Protein AF-A0A9W9CBP2-F1 (afdb_monomer_lite)

Secondary structure (DSSP, 8-state):
-HHHHHTTTS--SGGGGTTTTTTS---SSTTPPPHHHHHHHHHHS-GGGHHHHHHHHHHHHHHHHHHHHHHHHHHHHHHHHSS-TT-TT-TTHHHHHHHHHHHHHHHHIIIIIHHHHHHHHHHHHHHHHHHH--S----PPPPP----GGG-----STTHHHHHHHHHHHHHHTTS-HHHHHHHHHH-HHHHHHHS-TTTHHHHHHHHHHHHTTTS-THHHHHHTTS------------PPPP------PPPPPPPP-

Foldseek 3Di:
DVVVVCCLQAPLDLVCLPDCNLQVSDDPDPPDTHPLQVVCCVPPVDSVCSSVSSNVVNVVVVVVVVVVVVVVVVVVCCVQVPPPVPDPPDPCVVVVVVCCVVVVVVVCCVPPVVVVVVVVVVVVVVVVVVVVPPPPPPPPPPDPDDPPPPDDPPPPDVVVVVVVVLVVLVVVVVVDDPVVLVVQLVVDVVSVCSSPPVVCCVVCVVVNVVVVVVPDDPVVVVVVVPDDDDPDDDDDDDDDDDDDDDDDDDDDDDDDDD

Organism: NCBI:txid1932322

Radius of gyration: 39.79 Å; chains: 1; bounding box: 74×76×106 Å

pLDDT: mean 73.32, std 16.88, range [40.94, 97.12]

Sequence (258 aa):
MGVSMQAQFLPATSDGCKGGQAVDWQVEITGYPSIFTLAATLDSKDASKAEAICKNLVGGWTIATTVVFFQLLLAYISVFFDEREYSLLNPMRPAVWILVIFVGPALLVHDIIFPRIRLWLSYTKKVVAELRSTKDLRIPSQTQFKPQYRNFEVPKTRLTNVLSIEHVLLNVVDYLHHEDVVNMSLACRAVREVVYPPNDLDYRVPKLTRHFDVGLPADLMSQAAASPSNPNVSTATIKSAAPVNATLSGPAYPAAAM

Structure (mmCIF, N/CA/C/O backbone):
data_AF-A0A9W9CBP2-F1
#
_entry.id   AF-A0A9W9CBP2-F1
#
loop_
_atom_site.group_PDB
_atom_site.id
_atom_site.type_symbol
_atom_site.label_atom_id
_atom_site.label_alt_id
_atom_site.label_comp_id
_atom_site.label_asym_id
_atom_site.label_entity_id
_atom_site.label_seq_id
_atom_site.pdbx_PDB_ins_code
_atom_site.Cartn_x
_atom_site.Cartn_y
_atom_site.Cartn_z
_atom_site.occupancy
_atom_site.B_iso_or_equiv
_atom_site.auth_seq_id
_atom_site.auth_comp_id
_atom_site.auth_asym_id
_atom_site.auth_atom_id
_atom_site.pdbx_PDB_model_num
ATOM 1 N N . MET A 1 1 ? -3.551 9.986 -27.242 1.00 51.59 1 MET A N 1
ATOM 2 C CA . MET A 1 1 ? -3.159 9.560 -28.605 1.00 51.59 1 MET A CA 1
ATOM 3 C C . MET A 1 1 ? -1.694 9.843 -28.956 1.00 51.59 1 MET A C 1
ATOM 5 O O . MET A 1 1 ? -1.138 9.058 -29.702 1.00 51.59 1 MET A O 1
ATOM 9 N N . GLY A 1 2 ? -1.022 10.873 -28.414 1.00 59.50 2 GLY A N 1
ATOM 10 C CA . GLY A 1 2 ? 0.406 11.115 -28.724 1.00 59.50 2 GLY A CA 1
ATOM 11 C C . GLY A 1 2 ? 1.386 10.059 -28.181 1.00 59.50 2 GLY A C 1
ATOM 12 O O . GLY A 1 2 ? 2.312 9.660 -28.877 1.00 59.50 2 GLY A O 1
ATOM 13 N N . VAL A 1 3 ? 1.142 9.535 -26.973 1.00 59.53 3 VAL A N 1
ATOM 14 C CA . VAL A 1 3 ? 2.044 8.564 -26.314 1.00 59.53 3 VAL A CA 1
ATOM 15 C C . VAL A 1 3 ? 2.111 7.225 -27.063 1.00 59.53 3 VAL A C 1
ATOM 17 O O . VAL A 1 3 ? 3.168 6.609 -27.133 1.00 59.53 3 VAL A O 1
ATOM 20 N N . SER A 1 4 ? 1.015 6.794 -27.697 1.00 62.81 4 SER A N 1
ATOM 21 C CA . SER A 1 4 ? 0.993 5.549 -28.478 1.00 62.81 4 SER A CA 1
ATOM 22 C C . SER A 1 4 ? 1.769 5.650 -29.792 1.00 62.81 4 SER A C 1
ATOM 24 O O . SER A 1 4 ? 2.298 4.644 -30.246 1.00 62.81 4 SER A O 1
ATOM 26 N N . MET A 1 5 ? 1.873 6.845 -30.388 1.00 68.94 5 MET A N 1
ATOM 27 C CA . MET A 1 5 ? 2.713 7.069 -31.575 1.00 68.94 5 MET A CA 1
ATOM 28 C C . MET A 1 5 ? 4.202 7.170 -31.217 1.00 68.94 5 MET A C 1
ATOM 30 O O . MET A 1 5 ? 5.048 6.783 -32.013 1.00 68.94 5 MET A O 1
ATOM 34 N N . GLN A 1 6 ? 4.537 7.628 -30.006 1.00 68.38 6 GLN A N 1
ATOM 35 C CA . GLN A 1 6 ? 5.924 7.675 -29.527 1.00 68.38 6 GLN A CA 1
ATOM 36 C C . GLN A 1 6 ? 6.449 6.322 -29.026 1.00 68.38 6 GLN A C 1
ATOM 38 O O . GLN A 1 6 ? 7.660 6.112 -29.015 1.00 68.38 6 GLN A O 1
ATOM 43 N N . ALA A 1 7 ? 5.563 5.385 -28.675 1.00 66.81 7 ALA A N 1
ATOM 44 C CA . ALA A 1 7 ? 5.941 4.040 -28.233 1.00 66.81 7 ALA A CA 1
ATOM 45 C C . ALA A 1 7 ? 6.685 3.219 -29.305 1.00 66.81 7 ALA A C 1
ATOM 47 O O . ALA A 1 7 ? 7.343 2.240 -28.973 1.00 66.81 7 ALA A O 1
ATOM 48 N N . GLN A 1 8 ? 6.606 3.618 -30.580 1.00 73.88 8 GLN A N 1
ATOM 49 C CA . GLN A 1 8 ? 7.393 3.005 -31.654 1.00 73.88 8 GLN A CA 1
ATOM 50 C C . GLN A 1 8 ? 8.870 3.419 -31.613 1.00 73.88 8 GLN A C 1
ATOM 52 O O . GLN A 1 8 ? 9.723 2.681 -32.087 1.00 73.88 8 GLN A O 1
ATOM 57 N N . PHE A 1 9 ? 9.186 4.573 -31.018 1.00 77.62 9 PHE A N 1
ATOM 58 C CA . PHE A 1 9 ? 10.541 5.130 -31.007 1.00 77.62 9 PHE A CA 1
ATOM 59 C C . PHE A 1 9 ? 11.292 4.871 -29.696 1.00 77.62 9 PHE A C 1
ATOM 61 O O . PHE A 1 9 ? 12.514 4.995 -29.656 1.00 77.62 9 PHE A O 1
ATOM 68 N N . LEU A 1 10 ? 10.596 4.481 -28.624 1.00 83.69 10 LEU A N 1
ATOM 69 C CA . LEU A 1 10 ? 11.179 4.221 -27.306 1.00 83.69 10 LEU A CA 1
ATOM 70 C C . LEU A 1 10 ? 10.579 2.947 -26.695 1.00 83.69 10 LEU A C 1
ATOM 72 O O . LEU A 1 10 ? 9.355 2.794 -26.711 1.00 83.69 10 LEU A O 1
ATOM 76 N N . PRO A 1 11 ? 11.397 2.055 -26.109 1.00 87.25 11 PRO A N 1
ATOM 77 C CA . PRO A 1 11 ? 10.888 0.872 -25.434 1.00 87.25 11 PRO A CA 1
ATOM 78 C C . PRO A 1 11 ? 10.061 1.305 -24.223 1.00 87.25 11 PRO A C 1
ATOM 80 O O . PRO A 1 11 ? 10.572 1.884 -23.268 1.00 87.25 11 PRO A O 1
ATOM 83 N N . ALA A 1 12 ? 8.757 1.036 -24.258 1.00 83.75 12 ALA A N 1
ATOM 84 C CA . ALA A 1 12 ? 7.853 1.396 -23.165 1.00 83.75 12 ALA A CA 1
ATOM 85 C C . ALA A 1 12 ? 8.002 0.478 -21.937 1.00 83.75 12 ALA A C 1
ATOM 87 O O . ALA A 1 12 ? 7.524 0.807 -20.854 1.00 83.75 12 ALA A O 1
ATOM 88 N N . THR A 1 13 ? 8.630 -0.690 -22.102 1.00 90.56 13 THR A N 1
ATOM 89 C CA . THR A 1 13 ? 8.732 -1.726 -21.068 1.00 90.56 13 THR A CA 1
ATOM 90 C C . THR A 1 13 ? 10.147 -2.286 -20.987 1.00 90.56 13 THR A C 1
ATOM 92 O O . THR A 1 13 ? 10.884 -2.312 -21.972 1.00 90.56 13 THR A O 1
ATOM 95 N N . SER A 1 14 ? 10.531 -2.760 -19.800 1.00 92.56 14 SER A N 1
ATOM 96 C CA . SER A 1 14 ? 11.846 -3.366 -19.557 1.00 92.56 14 SER A CA 1
ATOM 97 C C . SER A 1 14 ? 12.030 -4.705 -20.276 1.00 92.56 14 SER A C 1
ATOM 99 O O . SER A 1 14 ? 13.164 -5.121 -20.518 1.00 92.56 14 SER A O 1
ATOM 101 N N . ASP A 1 15 ? 10.931 -5.369 -20.638 1.00 92.38 15 ASP A N 1
ATOM 102 C CA . ASP A 1 15 ? 10.954 -6.594 -21.433 1.00 92.38 15 ASP A CA 1
ATOM 103 C C . ASP A 1 15 ? 11.389 -6.325 -22.875 1.00 92.38 15 ASP A C 1
ATOM 105 O O . ASP A 1 15 ? 12.135 -7.130 -23.425 1.00 92.38 15 ASP A O 1
ATOM 109 N N . GLY A 1 16 ? 11.054 -5.151 -23.428 1.00 90.38 16 GLY A N 1
ATOM 110 C CA . GLY A 1 16 ? 11.534 -4.700 -24.740 1.00 90.38 16 GLY A CA 1
ATOM 111 C C . GLY A 1 16 ? 13.046 -4.445 -24.813 1.00 90.38 16 GLY A C 1
ATOM 112 O O . GLY A 1 16 ? 13.588 -4.241 -25.893 1.00 90.38 16 GLY A O 1
ATOM 113 N N . CYS A 1 17 ? 13.747 -4.460 -23.673 1.00 93.56 17 CYS A N 1
ATOM 114 C CA . CYS A 1 17 ? 15.206 -4.361 -23.625 1.00 93.56 17 CYS A CA 1
ATOM 115 C C . CYS A 1 17 ? 15.909 -5.730 -23.636 1.00 93.56 17 CYS A C 1
ATOM 117 O O . CYS A 1 17 ? 17.130 -5.775 -23.790 1.00 93.56 17 CYS A O 1
ATOM 119 N N . LYS A 1 18 ? 15.190 -6.840 -23.413 1.00 94.69 18 LYS A N 1
ATOM 120 C CA . LYS A 1 18 ? 15.792 -8.174 -23.241 1.00 94.69 18 LYS A CA 1
ATOM 121 C C . LYS A 1 18 ? 16.086 -8.845 -24.584 1.00 94.69 18 LYS A C 1
ATOM 123 O O . LYS A 1 18 ? 15.459 -8.558 -25.597 1.00 94.69 18 LYS A O 1
ATOM 128 N N . GLY A 1 19 ? 17.021 -9.796 -24.573 1.00 91.62 19 GLY A N 1
ATOM 129 C CA . GLY A 1 19 ? 17.219 -10.725 -25.691 1.00 91.62 19 GLY A CA 1
ATOM 130 C C . GLY A 1 19 ? 17.742 -10.073 -26.972 1.00 91.62 19 GLY A C 1
ATOM 131 O O . GLY A 1 19 ? 17.338 -10.470 -28.056 1.00 91.62 19 GLY A O 1
ATOM 132 N N . GLY A 1 20 ? 18.597 -9.053 -26.855 1.00 90.50 20 GLY A N 1
ATOM 133 C CA . GLY A 1 20 ? 19.175 -8.360 -28.013 1.00 90.50 20 GLY A CA 1
ATOM 134 C C . GLY A 1 20 ? 18.264 -7.306 -28.647 1.00 90.50 20 GLY A C 1
ATOM 135 O O . GLY A 1 20 ? 18.741 -6.513 -29.450 1.00 90.50 20 GLY A O 1
ATOM 136 N N . GLN A 1 21 ? 17.005 -7.185 -28.211 1.00 90.94 21 GLN A N 1
ATOM 137 C CA . GLN A 1 21 ? 16.067 -6.197 -28.758 1.00 90.94 21 GLN A CA 1
ATOM 138 C C . GLN A 1 21 ? 16.536 -4.747 -28.584 1.00 90.94 21 GLN A C 1
ATOM 140 O O . GLN A 1 21 ? 16.207 -3.907 -29.408 1.00 90.94 21 GLN A O 1
ATOM 145 N N . ALA A 1 22 ? 17.346 -4.446 -27.562 1.00 91.62 22 ALA A N 1
ATOM 146 C CA . ALA A 1 22 ? 17.957 -3.123 -27.396 1.00 91.62 22 ALA A CA 1
ATOM 147 C C . ALA A 1 22 ? 19.001 -2.802 -28.486 1.00 91.62 22 ALA A C 1
ATOM 149 O O . ALA A 1 22 ? 19.195 -1.638 -28.837 1.00 91.62 22 ALA A O 1
ATOM 150 N N . VAL A 1 23 ? 19.680 -3.823 -29.018 1.00 91.19 23 VAL A N 1
ATOM 151 C CA . VAL A 1 23 ? 20.646 -3.684 -30.118 1.00 91.19 23 VAL A CA 1
ATOM 152 C C . VAL A 1 23 ? 19.903 -3.469 -31.429 1.00 91.19 23 VAL A C 1
ATOM 154 O O . VAL A 1 23 ? 20.242 -2.543 -32.161 1.00 91.19 23 VAL A O 1
ATOM 157 N N . ASP A 1 24 ? 18.840 -4.242 -31.645 1.00 89.44 24 ASP A N 1
ATOM 158 C CA . ASP A 1 24 ? 18.024 -4.213 -32.862 1.00 89.44 24 ASP A CA 1
ATOM 159 C C . ASP A 1 24 ? 16.915 -3.142 -32.835 1.00 89.44 24 ASP A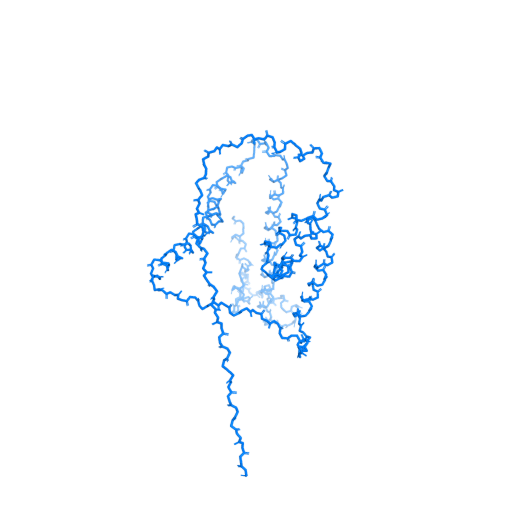 C 1
ATOM 161 O O . ASP A 1 24 ? 16.117 -3.051 -33.771 1.00 89.44 24 ASP A O 1
ATOM 165 N N . TRP A 1 25 ? 16.835 -2.334 -31.767 1.00 85.75 25 TRP A N 1
ATOM 166 C CA . TRP A 1 25 ? 15.763 -1.355 -31.584 1.00 85.75 25 TRP A CA 1
ATOM 167 C C . TRP A 1 25 ? 15.792 -0.313 -32.706 1.00 85.75 25 TRP A C 1
ATOM 169 O O . TRP A 1 25 ? 16.758 0.441 -32.860 1.00 85.75 25 TRP A O 1
ATOM 179 N N . GLN A 1 26 ? 14.724 -0.318 -33.503 1.00 68.94 26 GLN A N 1
ATOM 180 C CA . GLN A 1 26 ? 14.690 0.247 -34.845 1.00 68.94 26 GLN A CA 1
ATOM 181 C C . GLN A 1 26 ? 14.812 1.773 -34.872 1.00 68.94 26 GLN A C 1
ATOM 183 O O . GLN A 1 26 ? 13.995 2.504 -34.315 1.00 68.94 26 GLN A O 1
ATOM 188 N N . VAL A 1 27 ? 15.757 2.244 -35.682 1.00 61.22 27 VAL A N 1
ATOM 189 C CA . VAL A 1 27 ? 15.503 3.366 -36.584 1.00 61.22 27 VAL A CA 1
ATOM 190 C C . VAL A 1 27 ? 15.566 2.760 -37.980 1.00 61.22 27 VAL A C 1
ATOM 192 O O . VAL A 1 27 ? 16.562 2.137 -38.330 1.00 61.22 27 VAL A O 1
ATOM 195 N N . GLU A 1 28 ? 14.505 2.903 -38.767 1.00 66.75 28 GLU A N 1
ATOM 196 C CA . GLU A 1 28 ? 14.306 2.314 -40.107 1.00 66.75 28 GLU A CA 1
ATOM 197 C C . GLU A 1 28 ? 15.331 2.787 -41.170 1.00 66.75 28 GLU A C 1
ATOM 199 O O . GLU A 1 28 ? 15.185 2.558 -42.367 1.00 66.75 28 GLU A O 1
ATOM 204 N N . ILE A 1 29 ? 16.405 3.449 -40.737 1.00 76.50 29 ILE A N 1
ATOM 205 C CA . ILE A 1 29 ? 17.496 3.933 -41.570 1.00 76.50 29 ILE A CA 1
ATOM 206 C C . ILE A 1 29 ? 18.574 2.849 -41.601 1.00 76.50 29 ILE A C 1
ATOM 208 O O . ILE A 1 29 ? 19.353 2.672 -40.662 1.00 76.50 29 ILE A O 1
ATOM 212 N N . THR A 1 30 ? 18.617 2.119 -42.711 1.00 82.12 30 THR A N 1
ATOM 213 C CA . THR A 1 30 ? 19.607 1.075 -42.986 1.00 82.12 30 THR A CA 1
ATOM 214 C C . THR A 1 30 ? 21.034 1.585 -42.754 1.00 82.12 30 THR A C 1
ATOM 216 O O . THR A 1 30 ? 21.482 2.493 -43.452 1.00 82.12 30 THR A O 1
ATOM 219 N N . GLY A 1 31 ? 21.755 0.982 -41.802 1.00 85.62 31 GLY A N 1
ATOM 220 C CA . GLY A 1 31 ? 23.191 1.211 -41.589 1.00 85.62 31 GLY A CA 1
ATOM 221 C C . GLY A 1 31 ? 23.586 1.993 -40.332 1.00 85.62 31 GLY A C 1
ATOM 222 O O . GLY A 1 31 ? 24.784 2.134 -40.093 1.00 85.62 31 GLY A O 1
ATOM 223 N N . TYR A 1 32 ? 22.639 2.466 -39.514 1.00 89.06 32 TYR A N 1
ATOM 224 C CA . TYR A 1 32 ? 22.963 3.141 -38.249 1.00 89.06 32 TYR A CA 1
ATOM 225 C C . TYR A 1 32 ? 22.826 2.211 -37.033 1.00 89.06 32 TYR A C 1
ATOM 227 O O . TYR A 1 32 ? 21.852 1.461 -36.949 1.00 89.06 32 TYR A O 1
ATOM 235 N N . PRO A 1 33 ? 23.775 2.256 -36.073 1.00 90.81 33 PRO A N 1
ATOM 236 C CA . PRO A 1 33 ? 23.637 1.553 -34.802 1.00 90.81 33 PRO A CA 1
ATOM 237 C C . PRO A 1 33 ? 22.485 2.161 -33.990 1.00 90.81 33 PRO A C 1
ATOM 239 O O . PRO A 1 33 ? 22.238 3.369 -34.055 1.00 90.81 33 PRO A O 1
ATOM 242 N N . SER A 1 34 ? 21.785 1.340 -33.205 1.00 90.94 34 SER A N 1
ATOM 243 C CA . SER A 1 34 ? 20.712 1.826 -32.335 1.00 90.94 34 SER A CA 1
ATOM 244 C C . SER A 1 34 ? 21.230 2.848 -31.319 1.00 90.94 34 SER A C 1
ATOM 246 O O . SER A 1 34 ? 22.385 2.808 -30.888 1.00 90.94 34 SER A O 1
ATOM 248 N N . ILE A 1 35 ? 20.361 3.753 -30.866 1.00 91.69 35 ILE A N 1
ATOM 249 C CA . ILE A 1 35 ? 20.730 4.770 -29.870 1.00 91.69 35 ILE A CA 1
ATOM 250 C C . ILE A 1 35 ? 21.336 4.156 -28.595 1.00 91.69 35 ILE A C 1
ATOM 252 O O . ILE A 1 35 ? 22.249 4.725 -28.003 1.00 91.69 35 ILE A O 1
ATOM 256 N N . PHE A 1 36 ? 20.880 2.962 -28.206 1.00 93.94 36 PHE A N 1
ATOM 257 C CA . PHE A 1 36 ? 21.374 2.245 -27.032 1.00 93.94 36 PHE A CA 1
ATOM 258 C C . PHE A 1 36 ? 22.778 1.683 -27.234 1.00 93.94 36 PHE A C 1
ATOM 260 O O . PHE A 1 36 ? 23.587 1.727 -26.309 1.00 93.94 36 PHE A O 1
ATOM 267 N N . THR A 1 37 ? 23.090 1.185 -28.433 1.00 93.75 37 THR A N 1
ATOM 268 C CA . THR A 1 37 ? 24.451 0.730 -28.753 1.00 93.75 37 THR A CA 1
ATOM 269 C C . THR A 1 37 ? 25.410 1.905 -28.844 1.00 93.75 37 THR A C 1
ATOM 271 O O . THR A 1 37 ? 26.485 1.842 -28.254 1.00 93.75 37 THR A O 1
ATOM 274 N N . LEU A 1 38 ? 24.994 3.014 -29.462 1.00 94.00 38 LEU A N 1
ATOM 275 C CA . LEU A 1 38 ? 25.795 4.237 -29.518 1.00 94.00 38 LEU A CA 1
ATOM 276 C C . LEU A 1 38 ? 26.079 4.794 -28.113 1.00 94.00 38 LEU A C 1
ATOM 278 O O . LEU A 1 38 ? 27.222 5.131 -27.802 1.00 94.00 38 LEU A O 1
ATOM 282 N N . ALA A 1 39 ? 25.065 4.830 -27.244 1.00 94.19 39 ALA A N 1
ATOM 283 C CA . ALA A 1 39 ? 25.221 5.232 -25.848 1.00 94.19 39 ALA A CA 1
ATOM 284 C C . ALA A 1 39 ? 26.153 4.285 -25.072 1.00 94.19 39 ALA A C 1
ATOM 286 O O . ALA A 1 39 ? 26.988 4.749 -24.299 1.00 94.19 39 ALA A O 1
ATOM 287 N N . ALA A 1 40 ? 26.072 2.973 -25.313 1.00 95.31 40 ALA A N 1
ATOM 288 C CA . ALA A 1 40 ? 26.955 1.985 -24.687 1.00 95.31 40 ALA A CA 1
ATOM 289 C C . ALA A 1 40 ? 28.417 2.144 -25.111 1.00 95.31 40 ALA A C 1
ATOM 291 O O . ALA A 1 40 ? 29.323 2.103 -24.268 1.00 95.31 40 ALA A O 1
ATOM 292 N N . THR A 1 41 ? 28.643 2.383 -26.404 1.00 95.38 41 THR A N 1
ATOM 293 C CA . THR A 1 41 ? 29.971 2.669 -26.947 1.00 95.38 41 THR A CA 1
ATOM 294 C C . THR A 1 41 ? 30.545 3.958 -26.360 1.00 95.38 41 THR A C 1
ATOM 296 O O . THR A 1 41 ? 31.739 3.998 -26.066 1.00 95.38 41 THR A O 1
ATOM 299 N N . LEU A 1 42 ? 29.714 4.980 -26.136 1.00 96.25 42 LEU A N 1
ATOM 300 C CA . LEU A 1 42 ? 30.149 6.245 -25.545 1.00 96.25 42 LEU A CA 1
ATOM 301 C C . LEU A 1 42 ? 30.492 6.118 -24.052 1.00 96.25 42 LEU A C 1
ATOM 303 O O . LEU A 1 42 ? 31.514 6.646 -23.623 1.00 96.25 42 LEU A O 1
ATOM 307 N N . ASP A 1 43 ? 29.665 5.413 -23.277 1.00 95.19 43 ASP A N 1
ATOM 308 C CA . ASP A 1 43 ? 29.824 5.284 -21.821 1.00 95.19 43 ASP A CA 1
ATOM 309 C C . ASP A 1 43 ? 30.997 4.370 -21.435 1.00 95.19 43 ASP A C 1
ATOM 311 O O . ASP A 1 43 ? 31.747 4.640 -20.500 1.00 95.19 43 ASP A O 1
ATOM 315 N N . SER A 1 44 ? 31.186 3.274 -22.174 1.00 86.81 44 SER A N 1
ATOM 316 C CA . SER A 1 44 ? 32.044 2.178 -21.711 1.00 86.81 44 SER A CA 1
ATOM 317 C C . SER A 1 44 ? 32.920 1.530 -22.778 1.00 86.81 44 SER A C 1
ATOM 319 O O . SER A 1 44 ? 33.675 0.617 -22.455 1.00 86.81 44 SER A O 1
ATOM 321 N N . LYS A 1 45 ? 32.820 1.974 -24.039 1.00 89.56 45 LYS A N 1
ATOM 322 C CA . LYS A 1 45 ? 33.397 1.314 -25.228 1.00 89.56 45 LYS A CA 1
ATOM 323 C C . LYS A 1 45 ? 32.918 -0.129 -25.465 1.00 89.56 45 LYS A C 1
ATOM 325 O O . LYS A 1 45 ? 33.372 -0.753 -26.419 1.00 89.56 45 LYS A O 1
ATOM 330 N N . ASP A 1 46 ? 31.956 -0.623 -24.683 1.00 91.69 46 ASP A N 1
ATOM 331 C CA . ASP A 1 46 ? 31.413 -1.978 -24.786 1.00 91.69 46 ASP A CA 1
ATOM 332 C C . ASP A 1 46 ? 29.981 -1.949 -25.333 1.00 91.69 46 ASP A C 1
ATOM 334 O O . ASP A 1 46 ? 29.038 -1.563 -24.641 1.00 91.69 46 ASP A O 1
ATOM 338 N N . ALA A 1 47 ? 29.779 -2.433 -26.560 1.00 87.00 47 ALA A N 1
ATOM 339 C CA . ALA A 1 47 ? 28.444 -2.529 -27.164 1.00 87.00 47 ALA A CA 1
ATOM 340 C C . ALA A 1 47 ? 27.510 -3.514 -26.425 1.00 87.00 47 ALA A C 1
ATOM 342 O O . ALA A 1 47 ? 26.288 -3.385 -26.489 1.00 87.00 47 ALA A O 1
ATOM 343 N N . SER A 1 48 ? 28.068 -4.469 -25.671 1.00 89.31 48 SER A N 1
ATOM 344 C CA . SER A 1 48 ? 27.309 -5.453 -24.885 1.00 89.31 48 SER A CA 1
ATOM 345 C C . SER A 1 48 ? 26.507 -4.835 -23.731 1.00 89.31 48 SER A C 1
ATOM 347 O O . SER A 1 48 ? 25.589 -5.472 -23.218 1.00 89.31 48 SER A O 1
ATOM 349 N N . LYS A 1 49 ? 26.795 -3.585 -23.340 1.00 94.50 49 LYS A N 1
ATOM 350 C CA . LYS A 1 49 ? 26.071 -2.870 -22.273 1.00 94.50 49 LYS A CA 1
ATOM 351 C C . LYS A 1 49 ? 24.811 -2.138 -22.751 1.00 94.50 49 LYS A C 1
ATOM 353 O O . LYS A 1 49 ? 24.126 -1.525 -21.931 1.00 94.50 49 LYS A O 1
ATOM 358 N N . ALA A 1 50 ? 24.452 -2.245 -24.032 1.00 94.06 50 ALA A N 1
ATOM 359 C CA . ALA A 1 50 ? 23.242 -1.630 -24.586 1.00 94.06 50 ALA A CA 1
ATOM 360 C C . ALA A 1 50 ? 21.961 -2.038 -23.829 1.00 94.06 50 ALA A C 1
ATOM 362 O O . ALA A 1 50 ? 21.108 -1.195 -23.555 1.00 94.06 50 ALA A O 1
ATOM 363 N N . GLU A 1 51 ? 21.851 -3.304 -23.407 1.00 94.94 51 GLU A N 1
ATOM 364 C CA . GLU A 1 51 ? 20.708 -3.786 -22.616 1.00 94.94 51 GLU A CA 1
ATOM 365 C C . GLU A 1 51 ? 20.621 -3.104 -21.239 1.00 94.94 51 GLU A C 1
ATOM 367 O O . GLU A 1 51 ? 19.533 -2.728 -20.798 1.00 94.94 51 GLU A O 1
ATOM 372 N N . ALA A 1 52 ? 21.756 -2.913 -20.560 1.00 95.12 52 ALA A N 1
ATOM 373 C CA . ALA A 1 52 ? 21.791 -2.259 -19.253 1.00 95.12 52 ALA A CA 1
ATOM 374 C C . ALA A 1 52 ? 21.381 -0.782 -19.357 1.00 95.12 52 ALA A C 1
ATOM 376 O O . ALA A 1 52 ? 20.591 -0.299 -18.547 1.00 95.12 52 ALA A O 1
ATOM 377 N N . ILE A 1 53 ? 21.853 -0.086 -20.394 1.00 95.31 53 ILE A N 1
ATOM 378 C CA . ILE A 1 53 ? 21.497 1.315 -20.655 1.00 95.31 53 ILE A CA 1
ATOM 379 C C . ILE A 1 53 ? 20.014 1.449 -21.011 1.00 95.31 53 ILE A C 1
ATOM 381 O O . ILE A 1 53 ? 19.343 2.328 -20.471 1.00 95.31 53 ILE A O 1
ATOM 385 N N . CYS A 1 54 ? 19.477 0.544 -21.835 1.00 95.25 54 CYS A N 1
ATOM 386 C CA . CYS A 1 54 ? 18.046 0.485 -22.135 1.00 95.25 54 CYS A CA 1
ATOM 387 C C . CYS A 1 54 ? 17.214 0.334 -20.851 1.00 95.25 54 CYS A C 1
ATOM 389 O O . CYS A 1 54 ? 16.306 1.128 -20.602 1.00 95.25 54 CYS A O 1
ATOM 391 N N . LYS A 1 55 ? 17.569 -0.616 -19.974 1.00 95.75 55 LYS A N 1
ATOM 392 C CA . LYS A 1 55 ? 16.865 -0.825 -18.696 1.00 95.75 55 LYS A CA 1
ATOM 393 C C . LYS A 1 55 ? 16.936 0.392 -17.778 1.00 95.75 55 LYS A C 1
ATOM 395 O O . LYS A 1 55 ? 15.923 0.748 -17.179 1.00 95.75 55 LYS A O 1
ATOM 400 N N . ASN A 1 56 ? 18.096 1.038 -17.686 1.00 95.81 56 ASN A N 1
ATOM 401 C CA . ASN A 1 56 ? 18.262 2.241 -16.871 1.00 95.81 56 ASN A CA 1
ATOM 402 C C . ASN A 1 56 ? 17.414 3.404 -17.400 1.00 95.81 56 ASN A C 1
ATOM 404 O O . ASN A 1 56 ? 16.772 4.092 -16.607 1.00 95.81 56 ASN A O 1
ATOM 408 N N . LEU A 1 57 ? 17.346 3.587 -18.724 1.00 94.44 57 LEU A N 1
ATOM 409 C CA . LEU A 1 57 ? 16.499 4.607 -19.343 1.00 94.44 57 LEU A CA 1
ATOM 410 C C . LEU A 1 57 ? 15.012 4.350 -19.059 1.00 94.44 57 LEU A C 1
ATOM 412 O O . LEU A 1 57 ? 14.316 5.248 -18.585 1.00 94.44 57 LEU A O 1
ATOM 416 N N . VAL A 1 58 ? 14.531 3.123 -19.297 1.00 94.31 58 VAL A N 1
ATOM 417 C CA . VAL A 1 58 ? 13.128 2.745 -19.045 1.00 94.31 58 VAL A CA 1
ATOM 418 C C . VAL A 1 58 ? 12.786 2.874 -17.560 1.00 94.31 58 VAL A C 1
ATOM 420 O O . VAL A 1 58 ? 11.716 3.377 -17.209 1.00 94.31 58 VAL A O 1
ATOM 423 N N . GLY A 1 59 ? 13.703 2.479 -16.674 1.00 95.25 59 GLY A N 1
ATOM 424 C CA . GLY A 1 59 ? 13.555 2.654 -15.230 1.00 95.25 59 GLY A CA 1
ATOM 425 C C . GLY A 1 59 ? 13.434 4.127 -14.837 1.00 95.25 59 GLY A C 1
ATOM 426 O O . GLY A 1 59 ? 12.484 4.500 -14.147 1.00 95.25 59 GLY A O 1
ATOM 427 N N . GLY A 1 60 ? 14.333 4.980 -15.335 1.00 94.56 60 GLY A N 1
ATOM 428 C CA . GLY A 1 60 ? 14.289 6.425 -15.097 1.00 94.56 60 GLY A CA 1
ATOM 429 C C . GLY A 1 60 ? 12.996 7.069 -15.604 1.00 94.56 60 GLY A C 1
ATOM 430 O O . GLY A 1 60 ? 12.355 7.826 -14.875 1.00 94.56 60 GLY A O 1
ATOM 431 N N . TRP A 1 61 ? 12.559 6.707 -16.813 1.00 91.31 61 TRP A N 1
ATOM 432 C CA . TRP A 1 61 ? 11.307 7.195 -17.396 1.00 91.31 61 TRP A CA 1
ATOM 433 C C . TRP A 1 61 ? 10.075 6.773 -16.588 1.00 91.31 61 TRP A C 1
ATOM 435 O O . TRP A 1 61 ? 9.167 7.575 -16.353 1.00 91.31 61 TRP A O 1
ATOM 445 N N . THR A 1 62 ? 10.050 5.523 -16.121 1.00 90.94 62 THR A N 1
ATOM 446 C CA . THR A 1 62 ? 8.959 4.991 -15.294 1.00 90.94 62 THR A CA 1
ATOM 447 C C . THR A 1 62 ? 8.871 5.735 -13.964 1.00 90.94 62 THR A C 1
ATOM 449 O O . THR A 1 62 ? 7.779 6.140 -13.559 1.00 90.94 62 THR A O 1
ATOM 452 N N . ILE A 1 63 ? 10.009 5.978 -13.305 1.00 94.69 63 ILE A N 1
ATOM 453 C CA . ILE A 1 63 ? 10.063 6.752 -12.058 1.00 94.69 63 ILE A CA 1
ATOM 454 C C . ILE A 1 63 ? 9.579 8.184 -12.306 1.00 94.69 63 ILE A C 1
ATOM 456 O O . ILE A 1 63 ? 8.700 8.654 -11.586 1.00 94.69 63 ILE A O 1
ATOM 460 N N . ALA A 1 64 ? 10.077 8.856 -13.347 1.00 93.44 64 ALA A N 1
ATOM 461 C CA . ALA A 1 64 ? 9.666 10.220 -13.680 1.00 93.44 64 ALA A CA 1
ATOM 462 C C . ALA A 1 64 ? 8.155 10.318 -13.952 1.00 93.44 64 ALA A C 1
ATOM 464 O O . ALA A 1 64 ? 7.478 11.182 -13.397 1.00 93.44 64 ALA A O 1
ATOM 465 N N . THR A 1 65 ? 7.608 9.386 -14.736 1.00 89.44 65 THR A N 1
ATOM 466 C CA . THR A 1 65 ? 6.168 9.323 -15.035 1.00 89.44 65 THR A CA 1
ATOM 467 C C . THR A 1 65 ? 5.348 9.094 -13.765 1.00 89.44 65 THR A C 1
ATOM 469 O O . THR A 1 65 ? 4.324 9.743 -13.560 1.00 89.44 65 THR A O 1
ATOM 472 N N . THR A 1 66 ? 5.821 8.216 -12.878 1.00 91.75 66 THR A N 1
ATOM 473 C CA . THR A 1 66 ? 5.178 7.933 -11.588 1.00 91.75 66 THR A CA 1
ATOM 474 C C . THR A 1 66 ? 5.171 9.172 -10.691 1.00 91.75 66 THR A C 1
ATOM 476 O O . THR A 1 66 ? 4.141 9.506 -10.108 1.00 91.75 66 THR A O 1
ATOM 479 N N . VAL A 1 67 ? 6.287 9.902 -10.620 1.00 96.06 67 VAL A N 1
ATOM 480 C CA . VAL A 1 67 ? 6.388 11.152 -9.853 1.00 96.06 67 VAL A CA 1
ATOM 481 C C . VAL A 1 67 ? 5.431 12.209 -10.401 1.00 96.06 67 VAL A C 1
ATOM 483 O O . VAL A 1 67 ? 4.684 12.794 -9.621 1.00 96.06 67 VAL A O 1
ATOM 486 N N . VAL A 1 68 ? 5.393 12.420 -11.720 1.00 94.56 68 VAL A N 1
ATOM 487 C CA . VAL A 1 68 ? 4.463 13.372 -12.353 1.00 94.56 68 VAL A CA 1
ATOM 488 C C . VAL A 1 68 ? 3.009 12.988 -12.075 1.00 94.56 68 VAL A C 1
ATOM 490 O O . VAL A 1 68 ? 2.201 13.852 -11.744 1.00 94.56 68 VAL A O 1
ATOM 493 N N . PHE A 1 69 ? 2.676 11.698 -12.146 1.00 91.81 69 PHE A N 1
ATOM 494 C CA . PHE A 1 69 ? 1.341 11.203 -11.821 1.00 91.81 69 PHE A CA 1
ATOM 495 C C . PHE A 1 69 ? 0.947 11.516 -10.371 1.00 91.81 69 PHE A C 1
ATOM 497 O O . PHE A 1 69 ? -0.122 12.079 -10.136 1.00 91.81 69 PHE A O 1
ATOM 504 N N . PHE A 1 70 ? 1.811 11.209 -9.399 1.00 92.25 70 PHE A N 1
ATOM 505 C CA . PHE A 1 70 ? 1.529 11.503 -7.992 1.00 92.25 70 PHE A CA 1
ATOM 506 C C . PHE A 1 70 ? 1.495 13.001 -7.699 1.00 92.25 70 PHE A C 1
ATOM 508 O O . PHE A 1 70 ? 0.648 13.435 -6.927 1.00 92.25 70 PHE A O 1
ATOM 515 N N . GLN A 1 71 ? 2.360 13.802 -8.322 1.00 93.94 71 GLN A N 1
ATOM 516 C CA . GLN A 1 71 ? 2.316 15.259 -8.189 1.00 93.94 71 GLN A CA 1
ATOM 517 C C . GLN A 1 71 ? 1.012 15.830 -8.746 1.00 93.94 71 GLN A C 1
ATOM 519 O O . GLN A 1 71 ? 0.406 16.680 -8.102 1.00 93.94 71 GLN A O 1
ATOM 524 N N . LEU A 1 72 ? 0.541 15.333 -9.893 1.00 88.25 72 LEU A N 1
ATOM 525 C CA . LEU A 1 72 ? -0.740 15.736 -10.469 1.00 88.25 72 LEU A CA 1
ATOM 526 C C . LEU A 1 72 ? -1.908 15.311 -9.574 1.00 88.25 72 LEU A C 1
ATOM 528 O O . LEU A 1 72 ? -2.830 16.093 -9.371 1.00 88.25 72 LEU A O 1
ATOM 532 N N . LEU A 1 73 ? -1.851 14.112 -8.992 1.00 84.75 73 LEU A N 1
ATOM 533 C CA . LEU A 1 73 ? -2.861 13.616 -8.059 1.00 84.75 73 LEU A CA 1
ATOM 534 C C . LEU A 1 73 ? -2.874 14.404 -6.742 1.00 84.75 73 LEU A C 1
ATOM 536 O O . LEU A 1 73 ? -3.945 14.746 -6.253 1.00 84.75 73 LEU A O 1
ATOM 540 N N . LEU A 1 74 ? -1.711 14.738 -6.183 1.00 87.88 74 LEU A N 1
ATOM 541 C CA . LEU A 1 74 ? -1.612 15.568 -4.982 1.00 87.88 74 LEU A CA 1
ATOM 542 C C . LEU A 1 74 ? -2.046 17.005 -5.252 1.00 87.88 74 LEU A C 1
ATOM 544 O O . LEU A 1 74 ? -2.785 17.546 -4.444 1.00 87.88 74 LEU A O 1
ATOM 548 N N . ALA A 1 75 ? -1.650 17.597 -6.381 1.00 87.62 75 ALA A N 1
ATOM 549 C CA . ALA A 1 75 ? -2.114 18.919 -6.794 1.00 87.62 75 ALA A CA 1
ATOM 550 C C . ALA A 1 75 ? -3.630 18.929 -7.030 1.00 87.62 75 ALA A C 1
ATOM 552 O O . ALA A 1 75 ? -4.317 19.880 -6.670 1.00 87.62 75 ALA A O 1
ATOM 553 N N . TYR A 1 76 ? -4.168 17.848 -7.598 1.00 80.75 76 TYR A N 1
ATOM 554 C CA . TYR A 1 76 ? -5.604 17.650 -7.735 1.00 80.75 76 TYR A CA 1
ATOM 555 C C . TYR A 1 76 ? -6.263 17.626 -6.353 1.00 80.75 76 TYR A C 1
ATOM 557 O O . TYR A 1 76 ? -7.117 18.460 -6.072 1.00 80.75 76 TYR A O 1
ATOM 565 N N . ILE A 1 77 ? -5.828 16.736 -5.457 1.00 81.06 77 ILE A N 1
ATOM 566 C CA . ILE A 1 77 ? -6.361 16.651 -4.092 1.00 81.06 77 ILE A CA 1
ATOM 567 C C . ILE A 1 77 ? -6.232 18.006 -3.391 1.00 81.06 77 ILE A C 1
ATOM 569 O O . ILE A 1 77 ? -7.215 18.486 -2.851 1.00 81.06 77 ILE A O 1
ATOM 573 N N . SER A 1 78 ? -5.085 18.677 -3.454 1.00 82.25 78 SER A N 1
ATOM 574 C CA . SER A 1 78 ? -4.898 19.964 -2.787 1.00 82.25 78 SER A CA 1
ATOM 575 C C . SER A 1 78 ? -5.833 21.035 -3.342 1.00 82.25 78 SER A C 1
ATOM 577 O O . SER A 1 78 ? -6.453 21.732 -2.562 1.00 82.25 78 SER A O 1
ATOM 579 N N . VAL A 1 79 ? -6.004 21.141 -4.665 1.00 81.44 79 VAL A N 1
ATOM 580 C CA . VAL A 1 79 ? -6.934 22.113 -5.272 1.00 81.44 79 VAL A CA 1
ATOM 581 C C . VAL A 1 79 ? -8.391 21.801 -4.920 1.00 81.44 79 VAL A C 1
ATOM 583 O O . VAL A 1 79 ? -9.200 22.719 -4.798 1.00 81.44 79 VAL A O 1
ATOM 586 N N . PHE A 1 80 ? -8.742 20.522 -4.772 1.00 70.44 80 PHE A N 1
ATOM 587 C CA . PHE A 1 80 ? -10.120 20.103 -4.519 1.00 70.44 80 PHE A CA 1
ATOM 588 C C . PHE A 1 80 ? -10.504 20.006 -3.041 1.00 70.44 80 PHE A C 1
ATOM 590 O O . PHE A 1 80 ? -11.694 20.086 -2.746 1.00 70.44 80 PHE A O 1
ATOM 597 N N . PHE A 1 81 ? -9.535 19.840 -2.142 1.00 68.38 81 PHE A N 1
ATOM 598 C CA . PHE A 1 81 ? -9.736 19.810 -0.691 1.00 68.38 81 PHE A CA 1
ATOM 599 C C . PHE A 1 81 ? -9.377 21.136 -0.003 1.00 68.38 81 PHE A C 1
ATOM 601 O O . PHE A 1 81 ? -9.615 21.268 1.193 1.00 68.38 81 PHE A O 1
ATOM 608 N N . ASP A 1 82 ? -8.831 22.117 -0.726 1.00 70.81 82 ASP A N 1
ATOM 609 C CA . ASP A 1 82 ? -8.737 23.493 -0.233 1.00 70.81 82 ASP A CA 1
ATOM 610 C C . ASP A 1 82 ? -10.153 24.091 -0.100 1.00 70.81 82 ASP A C 1
ATOM 612 O O . ASP A 1 82 ? -11.023 23.810 -0.928 1.00 70.81 82 ASP A O 1
ATOM 616 N N . GLU A 1 83 ? -10.386 24.891 0.945 1.00 62.50 83 GLU A N 1
ATOM 617 C CA . GLU A 1 83 ? -11.656 25.204 1.650 1.00 62.50 83 GLU A CA 1
ATOM 618 C C . GLU A 1 83 ? -12.834 25.789 0.821 1.00 62.50 83 GLU A C 1
ATOM 620 O O . GLU A 1 83 ? -13.837 26.260 1.363 1.00 62.50 83 GLU A O 1
ATOM 625 N N . ARG A 1 84 ? -12.804 25.748 -0.512 1.00 55.69 84 ARG A N 1
ATOM 626 C CA . ARG A 1 84 ? -13.901 26.176 -1.402 1.00 55.69 84 ARG A CA 1
ATOM 627 C C . ARG A 1 84 ? -15.036 25.148 -1.524 1.00 55.69 84 ARG A C 1
ATOM 629 O O . ARG A 1 84 ? -15.670 25.044 -2.579 1.00 55.69 84 ARG A O 1
ATOM 636 N N . GLU A 1 85 ? -15.352 24.447 -0.437 1.00 53.06 85 GLU A N 1
ATOM 637 C CA . GLU A 1 85 ? -16.303 23.323 -0.360 1.00 53.06 85 GLU A CA 1
ATOM 638 C C . GLU A 1 85 ? -17.750 23.647 -0.799 1.00 53.06 85 GLU A C 1
ATOM 640 O O . GLU A 1 85 ? -18.556 22.737 -1.010 1.00 53.06 85 GLU A O 1
ATOM 645 N N . TYR A 1 86 ? -18.094 24.918 -1.028 1.00 58.69 86 TYR A N 1
ATOM 646 C CA . TYR A 1 86 ? -19.450 25.336 -1.405 1.00 58.69 86 TYR A CA 1
ATOM 647 C C . TYR A 1 86 ? -19.632 25.761 -2.870 1.00 58.69 86 TYR A C 1
ATOM 649 O O . TYR A 1 86 ? -20.740 26.143 -3.252 1.00 58.69 86 TYR A O 1
ATOM 657 N N . SER A 1 87 ? -18.606 25.689 -3.728 1.00 61.31 87 SER A N 1
ATOM 658 C CA . SER A 1 87 ? -18.787 26.109 -5.126 1.00 61.31 87 SER A CA 1
ATOM 659 C C . SER A 1 87 ? -19.494 25.038 -5.969 1.00 61.31 87 SER A C 1
ATOM 661 O O . SER A 1 87 ? -18.943 23.982 -6.285 1.00 61.31 87 SER A O 1
ATOM 663 N N . LEU A 1 88 ? -20.731 25.342 -6.371 1.00 63.56 88 LEU A N 1
ATOM 664 C CA . LEU A 1 88 ? -21.602 24.505 -7.208 1.00 63.56 88 LEU A CA 1
ATOM 665 C C . LEU A 1 88 ? -21.018 24.207 -8.607 1.00 63.56 88 LEU A C 1
ATOM 667 O O . LEU A 1 88 ? -21.503 23.312 -9.291 1.00 63.56 88 LEU A O 1
ATOM 671 N N . LEU A 1 89 ? -19.980 24.936 -9.034 1.00 67.19 89 LEU A N 1
ATOM 672 C CA . LEU A 1 89 ? -19.402 24.837 -10.377 1.00 67.19 89 LEU A CA 1
ATOM 673 C C . LEU A 1 89 ? -18.275 23.806 -10.520 1.00 67.19 89 LEU A C 1
ATOM 675 O O . LEU A 1 89 ? -17.656 23.765 -11.576 1.00 67.19 89 LEU A O 1
ATOM 679 N N . ASN A 1 90 ? -17.984 22.972 -9.518 1.00 69.12 90 ASN A N 1
ATOM 680 C CA . ASN A 1 90 ? -16.963 21.934 -9.675 1.00 69.12 90 ASN A CA 1
ATOM 681 C C . ASN A 1 90 ? -17.487 20.761 -10.542 1.00 69.12 90 ASN A C 1
ATOM 683 O O . ASN A 1 90 ? -18.271 19.945 -10.041 1.00 69.12 90 ASN A O 1
ATOM 687 N N . PRO A 1 91 ? -17.037 20.613 -11.808 1.00 78.25 91 PRO A N 1
ATOM 688 C CA . PRO A 1 91 ? -17.556 19.598 -12.726 1.00 78.25 91 PRO A CA 1
ATOM 689 C C . PRO A 1 91 ? -17.189 18.163 -12.316 1.00 78.25 91 PRO A C 1
ATOM 691 O O . PRO A 1 91 ? -17.816 17.217 -12.785 1.00 78.25 91 PRO A O 1
ATOM 694 N N . MET A 1 92 ? -16.210 17.979 -11.422 1.00 69.88 92 MET A N 1
ATOM 695 C CA . MET A 1 92 ? -15.746 16.656 -10.978 1.00 69.88 92 MET A CA 1
ATOM 696 C C . MET A 1 92 ? -16.423 16.164 -9.692 1.00 69.88 92 MET A C 1
ATOM 698 O O . MET A 1 92 ? -16.248 15.007 -9.306 1.00 69.88 92 MET A O 1
ATOM 702 N N . ARG A 1 93 ? -17.258 16.995 -9.053 1.00 74.31 93 ARG A N 1
ATOM 703 C CA . ARG A 1 93 ? -18.066 16.610 -7.885 1.00 74.31 93 ARG A CA 1
ATOM 704 C C . ARG A 1 93 ? -18.875 15.319 -8.104 1.00 7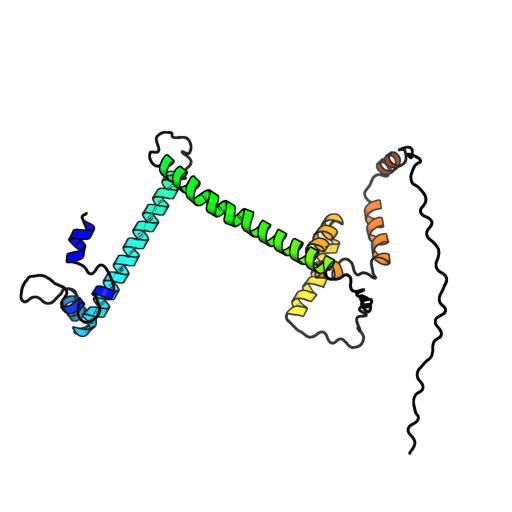4.31 93 ARG A C 1
ATOM 706 O O . ARG A 1 93 ? -18.771 14.442 -7.247 1.00 74.31 93 ARG A O 1
ATOM 713 N N . PRO A 1 94 ? -19.622 15.124 -9.212 1.00 80.69 94 PRO A N 1
ATOM 714 C CA . PRO A 1 94 ? -20.359 13.878 -9.423 1.00 80.69 94 PRO A CA 1
ATOM 715 C C . PRO A 1 94 ? -19.444 12.649 -9.479 1.00 80.69 94 PRO A C 1
ATOM 717 O O . PRO A 1 94 ? -19.817 11.611 -8.948 1.00 80.69 94 PRO A O 1
ATOM 720 N N . ALA A 1 95 ? -18.231 12.754 -10.034 1.00 82.06 95 ALA A N 1
ATOM 721 C CA . ALA A 1 95 ? -17.293 11.631 -10.084 1.00 82.06 95 ALA A CA 1
ATOM 722 C C . ALA A 1 95 ? -16.775 11.237 -8.690 1.00 82.06 95 ALA A C 1
ATOM 724 O O . ALA A 1 95 ? -16.711 10.049 -8.376 1.00 82.06 95 ALA A O 1
ATOM 725 N N . VAL A 1 96 ? -16.466 12.215 -7.830 1.00 81.12 96 VAL A N 1
ATOM 726 C CA . VAL A 1 96 ? -16.072 11.948 -6.434 1.00 81.12 96 VAL A CA 1
ATOM 727 C C . VAL A 1 96 ? -17.234 11.337 -5.653 1.00 81.12 96 VAL A C 1
ATOM 729 O O . VAL A 1 96 ? -17.031 10.355 -4.948 1.00 81.12 96 VAL A O 1
ATOM 732 N N . TRP A 1 97 ? -18.459 11.844 -5.820 1.00 83.81 97 TRP A N 1
ATOM 733 C CA . TRP A 1 97 ? -19.643 11.243 -5.197 1.00 83.81 97 TRP A CA 1
ATOM 734 C C . TRP A 1 97 ? -19.893 9.821 -5.682 1.00 83.81 97 TRP A C 1
ATOM 736 O O . TRP A 1 97 ? -20.173 8.958 -4.862 1.00 83.81 97 TRP A O 1
ATOM 746 N N . ILE A 1 98 ? -19.739 9.547 -6.978 1.00 87.69 98 ILE A N 1
ATOM 747 C CA . ILE A 1 98 ? -19.812 8.188 -7.522 1.00 87.69 98 ILE A CA 1
ATOM 748 C C . ILE A 1 98 ? -18.754 7.311 -6.845 1.00 87.69 98 ILE A C 1
ATOM 750 O O . ILE A 1 98 ? -19.090 6.261 -6.308 1.00 87.69 98 ILE A O 1
ATOM 754 N N . LEU A 1 99 ? -17.498 7.754 -6.779 1.00 86.88 99 LEU A N 1
ATOM 755 C CA . LEU A 1 99 ? -16.432 6.990 -6.131 1.00 86.88 99 LEU A CA 1
ATOM 756 C C . LEU A 1 99 ? -16.719 6.739 -4.643 1.00 86.88 99 LEU A C 1
ATOM 758 O O . LEU A 1 99 ? -16.560 5.614 -4.180 1.00 86.88 99 LEU A O 1
ATOM 762 N N . VAL A 1 100 ? -17.206 7.736 -3.905 1.00 87.25 100 VAL A N 1
ATOM 763 C CA . VAL A 1 100 ? -17.608 7.583 -2.498 1.00 87.25 100 VAL A CA 1
ATOM 764 C C . VAL A 1 100 ? -18.809 6.643 -2.364 1.00 87.25 100 VAL A C 1
ATOM 766 O O . VAL A 1 100 ? -18.820 5.810 -1.465 1.00 87.25 100 VAL A O 1
ATOM 769 N N . ILE A 1 101 ? -19.788 6.707 -3.266 1.00 92.31 101 ILE A N 1
ATOM 770 C CA . ILE A 1 101 ? -20.962 5.822 -3.268 1.00 92.31 101 ILE A CA 1
ATOM 771 C C . ILE A 1 101 ? -20.574 4.374 -3.596 1.00 92.31 101 ILE A C 1
ATOM 773 O O . ILE A 1 101 ? -21.181 3.458 -3.053 1.00 92.31 101 ILE A O 1
ATOM 777 N N . PHE A 1 102 ? -19.570 4.140 -4.444 1.00 93.50 102 PHE A N 1
ATOM 778 C CA . PHE A 1 102 ? -19.142 2.784 -4.804 1.00 93.50 102 PHE A CA 1
ATOM 779 C C . PHE A 1 102 ? -18.109 2.199 -3.831 1.00 93.50 102 PHE A C 1
ATOM 781 O O . PHE A 1 102 ? -18.229 1.044 -3.423 1.00 93.50 102 PHE A O 1
ATOM 788 N N . VAL A 1 103 ? -17.101 2.978 -3.438 1.00 93.00 103 VAL A N 1
ATOM 789 C CA . VAL A 1 103 ? -15.986 2.520 -2.590 1.00 93.00 103 VAL A CA 1
ATOM 790 C C . VAL A 1 103 ? -16.311 2.677 -1.105 1.00 93.00 103 VAL A C 1
ATOM 792 O O . VAL A 1 103 ? -15.949 1.821 -0.298 1.00 93.00 103 VAL A O 1
ATOM 795 N N . GLY A 1 104 ? -17.038 3.732 -0.734 1.00 92.12 104 GLY A N 1
ATOM 796 C CA . GLY A 1 104 ? -17.387 4.036 0.654 1.00 92.12 104 GLY A CA 1
ATOM 797 C C . GLY A 1 104 ? -18.140 2.901 1.350 1.00 92.12 104 GLY A C 1
ATOM 798 O O . GLY A 1 104 ? -17.698 2.480 2.418 1.00 92.12 104 GLY A O 1
ATOM 799 N N . PRO A 1 105 ? -19.208 2.325 0.765 1.00 93.69 105 PRO A N 1
ATOM 800 C CA . PRO A 1 105 ? -19.896 1.190 1.369 1.00 93.69 105 PRO A CA 1
ATOM 801 C C . PRO A 1 105 ? -18.997 -0.031 1.542 1.00 93.69 105 PRO A C 1
ATOM 803 O O . PRO A 1 105 ? -19.105 -0.701 2.561 1.00 93.69 105 PRO A O 1
ATOM 806 N N . ALA A 1 106 ? -18.086 -0.310 0.605 1.00 91.69 106 ALA A N 1
ATOM 807 C CA . ALA A 1 106 ? -17.159 -1.433 0.734 1.00 91.69 106 ALA A CA 1
ATOM 808 C C . ALA A 1 106 ? -16.209 -1.247 1.929 1.00 91.69 106 ALA A C 1
ATOM 810 O O . ALA A 1 106 ? -16.018 -2.182 2.710 1.00 91.69 106 ALA A O 1
ATOM 811 N N . LEU A 1 107 ? -15.682 -0.033 2.116 1.00 91.25 107 LEU A N 1
ATOM 812 C CA . LEU A 1 107 ? -14.845 0.309 3.268 1.00 91.25 107 LEU A CA 1
ATOM 813 C C . LEU A 1 107 ? -15.641 0.274 4.581 1.00 91.25 107 LEU A C 1
ATOM 815 O O . LEU A 1 107 ? -15.198 -0.337 5.548 1.00 91.25 107 LEU A O 1
ATOM 819 N N . LEU A 1 108 ? -16.859 0.825 4.606 1.00 91.94 108 LEU A N 1
ATOM 820 C CA . LEU A 1 108 ? -17.725 0.783 5.790 1.00 91.94 108 LEU A CA 1
ATOM 821 C C . LEU A 1 108 ? -18.129 -0.647 6.165 1.00 91.94 108 LEU A C 1
ATOM 823 O O . LEU A 1 108 ? -18.152 -0.996 7.344 1.00 91.94 108 LEU A O 1
ATOM 827 N N . VAL A 1 109 ? -18.432 -1.494 5.180 1.00 92.75 109 VAL A N 1
ATOM 828 C CA . VAL A 1 109 ? -18.720 -2.917 5.397 1.00 92.75 109 VAL A CA 1
ATOM 829 C C . VAL A 1 109 ? -17.493 -3.610 5.985 1.00 92.75 109 VAL A C 1
ATOM 831 O O . VAL A 1 109 ? -17.613 -4.323 6.981 1.00 92.75 109 VAL A O 1
ATOM 834 N N . HIS A 1 110 ? -16.311 -3.378 5.420 1.00 93.12 110 HIS A N 1
ATOM 835 C CA . HIS A 1 110 ? -15.080 -3.970 5.927 1.00 93.12 110 HIS A CA 1
ATOM 836 C C . HIS A 1 110 ? -14.781 -3.531 7.371 1.00 93.12 110 HIS A C 1
ATOM 838 O O . HIS A 1 110 ? -14.563 -4.374 8.241 1.00 93.12 110 HIS A O 1
ATOM 844 N N . ASP A 1 111 ? -14.859 -2.236 7.662 1.00 90.94 111 ASP A N 1
ATOM 845 C CA . ASP A 1 111 ? -14.420 -1.707 8.954 1.00 90.94 111 ASP A CA 1
ATOM 846 C C . ASP A 1 111 ? -15.472 -1.852 10.061 1.00 90.94 111 ASP A C 1
ATOM 848 O O . ASP A 1 111 ? -15.117 -2.032 11.224 1.00 90.94 111 ASP A O 1
ATOM 852 N N . ILE A 1 112 ? -16.771 -1.833 9.737 1.00 92.12 112 ILE A N 1
ATOM 853 C CA . ILE A 1 112 ? -17.846 -1.939 10.740 1.00 92.12 112 ILE A CA 1
ATOM 854 C C . ILE A 1 112 ? -18.367 -3.373 10.857 1.00 92.12 112 ILE A C 1
ATOM 856 O O . ILE A 1 112 ? -18.577 -3.873 11.969 1.00 92.12 112 ILE A O 1
ATOM 860 N N . ILE A 1 113 ? -18.617 -4.050 9.733 1.00 91.75 113 ILE A N 1
ATOM 861 C CA . ILE A 1 113 ? -19.309 -5.347 9.744 1.00 91.75 113 ILE A CA 1
ATOM 862 C C . ILE A 1 113 ? -18.339 -6.471 10.111 1.00 91.75 113 ILE A C 1
ATOM 864 O O . ILE A 1 113 ? -18.680 -7.324 10.933 1.00 91.75 113 ILE A O 1
ATOM 868 N N . PHE A 1 114 ? -17.114 -6.456 9.585 1.00 91.69 114 PHE A N 1
ATOM 869 C CA . PHE A 1 114 ? -16.134 -7.517 9.832 1.00 91.69 114 PHE A CA 1
ATOM 870 C C . PHE A 1 114 ? -15.768 -7.712 11.321 1.00 91.69 114 PHE A C 1
ATOM 872 O O . PHE A 1 114 ? -15.823 -8.856 11.796 1.00 91.69 114 PHE A O 1
ATOM 879 N N . PRO A 1 115 ? -15.471 -6.662 12.120 1.00 92.44 115 PRO A N 1
ATOM 880 C CA . PRO A 1 115 ? -15.206 -6.847 13.547 1.00 92.44 115 PRO A CA 1
ATOM 881 C C . PRO A 1 115 ? -16.445 -7.318 14.311 1.00 92.44 115 PRO A C 1
ATOM 883 O O . PRO A 1 115 ? -16.320 -8.166 15.197 1.00 92.44 115 PRO A O 1
ATOM 886 N N . ARG A 1 116 ? -17.647 -6.852 13.943 1.00 93.62 116 ARG A N 1
ATOM 887 C CA . ARG A 1 116 ? -18.899 -7.309 14.568 1.00 93.62 116 ARG A CA 1
ATOM 888 C C . ARG A 1 116 ? -19.160 -8.785 14.292 1.00 93.62 116 ARG A C 1
ATOM 890 O O . ARG A 1 116 ? -19.463 -9.518 15.230 1.00 93.62 116 ARG A O 1
ATOM 897 N N . ILE A 1 117 ? -18.985 -9.243 13.052 1.00 93.62 117 ILE A N 1
ATOM 898 C CA . ILE A 1 117 ? -19.118 -10.664 12.693 1.00 93.62 117 ILE A CA 1
ATOM 899 C C . ILE A 1 117 ? -18.129 -11.513 13.494 1.00 93.62 117 ILE A C 1
ATOM 901 O O . ILE A 1 117 ? -18.509 -12.547 14.044 1.00 93.62 117 ILE A O 1
ATOM 905 N N . ARG A 1 118 ? -16.871 -11.072 13.618 1.00 94.06 118 ARG A N 1
ATOM 906 C CA . ARG A 1 118 ? -15.855 -11.784 14.407 1.00 94.06 118 ARG A CA 1
ATOM 907 C C . ARG A 1 118 ? -16.254 -11.908 15.881 1.00 94.06 118 ARG A C 1
ATOM 909 O O . ARG A 1 118 ? -16.039 -12.963 16.478 1.00 94.06 118 ARG A O 1
ATOM 916 N N . LEU A 1 119 ? -16.850 -10.858 16.442 1.00 94.56 119 LEU A N 1
ATOM 917 C CA . LEU A 1 119 ? -17.354 -10.827 17.816 1.00 94.56 119 LEU A CA 1
ATOM 918 C C . LEU A 1 119 ? -18.564 -11.762 17.998 1.00 94.56 119 LEU A C 1
ATOM 920 O O . LEU A 1 119 ? -18.612 -12.551 18.937 1.00 94.56 119 LEU A O 1
ATOM 924 N N . TRP A 1 120 ? -19.510 -11.763 17.059 1.00 96.00 120 TRP A N 1
ATOM 925 C CA . TRP A 1 120 ? -20.636 -12.704 17.069 1.00 96.00 120 TRP A CA 1
ATOM 926 C C . TRP A 1 120 ? -20.179 -14.161 16.935 1.00 96.00 120 TRP A C 1
ATOM 928 O O . TRP A 1 120 ? -20.686 -15.044 17.629 1.00 96.00 120 TRP A O 1
ATOM 938 N N . LEU A 1 121 ? -19.180 -14.429 16.095 1.00 97.12 121 LEU A N 1
ATOM 939 C CA . LEU A 1 121 ? -18.592 -15.761 15.949 1.00 97.12 121 LEU A CA 1
ATOM 940 C C . LEU A 1 121 ? -17.891 -16.241 17.226 1.00 97.12 121 LEU A C 1
ATOM 942 O O . LEU A 1 121 ? -17.951 -17.429 17.543 1.00 97.12 121 LEU A O 1
ATOM 946 N N . SER A 1 122 ? -17.230 -15.357 17.977 1.00 93.81 122 SER A N 1
ATOM 947 C CA . SER A 1 122 ? -16.621 -15.743 19.255 1.00 93.81 122 SER A CA 1
ATOM 948 C C . SER A 1 122 ? -17.678 -16.003 20.332 1.00 93.81 122 SER A C 1
ATOM 950 O O . SER A 1 122 ? -17.573 -17.006 21.043 1.00 93.81 122 SER A O 1
ATOM 952 N N . TYR A 1 123 ? -18.731 -15.183 20.402 1.00 95.94 123 TYR A N 1
ATOM 953 C CA . TYR A 1 123 ? -19.856 -15.402 21.317 1.00 95.94 123 TYR A CA 1
ATOM 954 C C . TYR A 1 123 ? -20.609 -16.697 21.018 1.00 95.94 123 TYR A C 1
ATOM 956 O O . TYR A 1 123 ? -20.823 -17.502 21.920 1.00 95.94 123 TYR A O 1
ATOM 964 N N . THR A 1 124 ? -20.961 -16.945 19.757 1.00 95.88 124 THR A N 1
ATOM 965 C CA . THR A 1 124 ? -21.663 -18.175 19.357 1.00 95.88 124 THR A CA 1
ATOM 966 C C . THR A 1 124 ? -20.831 -19.419 19.648 1.00 95.88 124 THR A C 1
ATOM 968 O O . THR A 1 124 ? -21.358 -20.376 20.209 1.00 95.88 124 THR A O 1
ATOM 971 N N . LYS A 1 125 ? -19.518 -19.402 19.376 1.00 95.88 125 LYS A N 1
ATOM 972 C CA . LYS A 1 125 ? -18.617 -20.496 19.778 1.00 95.88 125 LYS A CA 1
ATOM 973 C C . LYS A 1 125 ? -18.626 -20.728 21.287 1.00 95.88 125 LYS A C 1
ATOM 975 O O . LYS A 1 125 ? -18.654 -21.882 21.706 1.00 95.88 125 LYS A O 1
ATOM 980 N N . LYS A 1 126 ? -18.623 -19.658 22.088 1.00 91.19 126 LYS A N 1
ATOM 981 C CA . LYS A 1 126 ? -18.674 -19.753 23.552 1.00 91.19 126 LYS A CA 1
ATOM 982 C C . LYS A 1 126 ? -19.989 -20.375 24.029 1.00 91.19 126 LYS A C 1
ATOM 984 O O . LYS A 1 126 ? -19.947 -21.326 24.796 1.00 91.19 126 LYS A O 1
ATOM 989 N N . VAL A 1 127 ? -21.125 -19.916 23.505 1.00 94.19 127 VAL A N 1
ATOM 990 C CA . VAL A 1 127 ? -22.456 -20.453 23.840 1.00 94.19 127 VAL A CA 1
ATOM 991 C C . VAL A 1 127 ? -22.589 -21.919 23.419 1.00 94.19 127 VAL A C 1
ATOM 993 O O . VAL A 1 127 ? -23.075 -22.742 24.186 1.00 94.19 127 VAL A O 1
ATOM 996 N N . VAL A 1 128 ? -22.107 -22.285 22.227 1.00 94.88 128 VAL A N 1
ATOM 997 C CA . VAL A 1 128 ? -22.110 -23.683 21.761 1.00 94.88 128 VAL A CA 1
ATOM 998 C C . VAL A 1 128 ? -21.204 -24.562 22.625 1.00 94.88 128 VAL A C 1
ATOM 1000 O O . VAL A 1 128 ? -21.563 -25.702 22.917 1.00 94.88 128 VAL A O 1
ATOM 1003 N N . ALA A 1 129 ? -20.041 -24.055 23.039 1.00 86.56 129 ALA A N 1
ATOM 1004 C CA . ALA A 1 129 ? -19.149 -24.768 23.947 1.00 86.56 129 ALA A CA 1
ATOM 1005 C C . ALA A 1 129 ? -19.797 -24.971 25.322 1.00 86.56 129 ALA A C 1
ATOM 1007 O O . ALA A 1 129 ? -19.718 -26.069 25.858 1.00 86.56 129 ALA A O 1
ATOM 1008 N N . GLU A 1 130 ? -20.482 -23.958 25.851 1.00 85.50 130 GLU A N 1
ATOM 1009 C CA . GLU A 1 130 ? -21.194 -24.017 27.131 1.00 85.50 130 GLU A CA 1
ATOM 1010 C C . GLU A 1 130 ? -22.371 -25.004 27.082 1.00 85.50 130 GLU A C 1
ATOM 1012 O O . GLU A 1 130 ? -22.476 -25.875 27.941 1.00 85.50 130 GLU A O 1
ATOM 1017 N N . LEU A 1 131 ? -23.167 -24.982 26.006 1.00 89.00 131 LEU A N 1
ATOM 1018 C CA . LEU A 1 131 ? -24.248 -25.951 25.782 1.00 89.00 131 LEU A CA 1
ATOM 1019 C C . LEU A 1 131 ? -23.737 -27.390 25.609 1.00 89.00 131 LEU A C 1
ATOM 1021 O O . LEU A 1 131 ? -24.409 -28.335 26.015 1.00 89.00 131 LEU A O 1
ATOM 1025 N N . ARG A 1 132 ? -22.550 -27.582 25.016 1.00 84.38 132 ARG A N 1
ATOM 1026 C CA . ARG A 1 132 ? -21.905 -28.906 24.912 1.00 84.38 132 ARG A CA 1
ATOM 1027 C C . ARG A 1 132 ? -21.180 -29.330 26.191 1.00 84.38 132 ARG A C 1
ATOM 1029 O O . ARG A 1 132 ? -20.876 -30.512 26.338 1.00 84.38 132 ARG A O 1
ATOM 1036 N N . SER A 1 133 ? -20.885 -28.398 27.093 1.00 58.91 133 SER A N 1
ATOM 1037 C CA . SER A 1 133 ? -20.060 -28.611 28.281 1.00 58.91 133 SER A CA 1
ATOM 1038 C C . SER A 1 133 ? -20.892 -28.614 29.564 1.00 58.91 133 SER A C 1
ATOM 1040 O O . SER A 1 133 ? -20.527 -27.986 30.550 1.00 58.91 133 SER A O 1
ATOM 1042 N N . THR A 1 134 ? -21.971 -29.396 29.594 1.00 51.84 134 THR A N 1
ATOM 1043 C CA . THR A 1 134 ? -22.648 -29.797 30.843 1.00 51.84 134 THR A CA 1
ATOM 1044 C C . THR A 1 134 ? -21.965 -30.985 31.530 1.00 51.84 134 THR A C 1
ATOM 1046 O O . THR A 1 134 ? -22.547 -31.636 32.395 1.00 51.84 134 THR A O 1
ATOM 1049 N N . LYS A 1 135 ? -20.711 -31.296 31.170 1.00 54.91 135 LYS A N 1
ATOM 1050 C CA . LYS A 1 135 ? -19.876 -32.147 32.019 1.00 54.91 135 LYS A CA 1
ATOM 1051 C C . LYS A 1 135 ? -19.465 -31.316 33.219 1.00 54.91 135 LYS A C 1
ATOM 1053 O O . LYS A 1 135 ? -18.870 -30.259 33.040 1.00 54.91 135 LYS A O 1
ATOM 1058 N N . ASP A 1 136 ? -19.802 -31.824 34.397 1.00 52.69 136 ASP A N 1
ATOM 1059 C CA . ASP A 1 136 ? -19.499 -31.275 35.714 1.00 52.69 136 ASP A CA 1
ATOM 1060 C C . ASP A 1 136 ? -17.975 -31.117 35.867 1.00 52.69 136 ASP A C 1
ATOM 1062 O O . ASP A 1 136 ? -17.249 -31.988 36.356 1.00 52.69 136 ASP A O 1
ATOM 1066 N N . LEU A 1 137 ? -17.450 -30.030 35.302 1.00 48.34 137 LEU A N 1
ATOM 1067 C CA . LEU A 1 137 ? -16.059 -29.639 35.401 1.00 48.34 137 LEU A CA 1
ATOM 1068 C C . LEU A 1 137 ? -15.892 -29.148 36.829 1.00 48.34 137 LEU A C 1
ATOM 1070 O O . LEU A 1 137 ? -16.100 -27.974 37.129 1.00 48.34 137 LEU A O 1
ATOM 1074 N N . ARG A 1 138 ? -15.509 -30.073 37.714 1.00 43.81 138 ARG A N 1
ATOM 1075 C CA . ARG A 1 138 ? -14.856 -29.749 38.980 1.00 43.81 138 ARG A CA 1
ATOM 1076 C C . ARG A 1 138 ? -13.645 -28.893 38.632 1.00 43.81 138 ARG A C 1
ATOM 1078 O O . ARG A 1 138 ? -12.578 -29.423 38.337 1.00 43.81 138 ARG A O 1
ATOM 1085 N N . ILE A 1 139 ? -13.829 -27.576 38.605 1.00 52.38 139 ILE A N 1
ATOM 1086 C CA . ILE A 1 139 ? -12.732 -26.625 38.506 1.00 52.38 139 ILE A CA 1
ATOM 1087 C C . ILE A 1 139 ? -11.936 -26.856 39.790 1.00 52.38 139 ILE A C 1
ATOM 1089 O O . ILE A 1 139 ? -12.463 -26.582 40.874 1.00 52.38 139 ILE A O 1
ATOM 1093 N N . PRO A 1 140 ? -10.726 -27.443 39.714 1.00 55.97 140 PRO A N 1
ATOM 1094 C CA . PRO A 1 140 ? -9.909 -27.600 40.902 1.00 55.97 140 PRO A CA 1
ATOM 1095 C C . PRO A 1 140 ? -9.686 -26.193 41.448 1.00 55.97 140 PRO A C 1
ATOM 1097 O O . PRO A 1 140 ? -9.332 -25.291 40.682 1.00 55.97 140 PRO A O 1
ATOM 1100 N N . SER A 1 141 ? -9.972 -25.979 42.737 1.00 59.56 141 SER A N 1
ATOM 1101 C CA . SER A 1 141 ? -9.747 -24.663 43.325 1.00 59.56 141 SER A CA 1
ATOM 1102 C C . SER A 1 141 ? -8.286 -24.312 43.074 1.00 59.56 141 SER A C 1
ATOM 1104 O O . SER A 1 141 ? -7.383 -25.113 43.330 1.00 59.56 141 SER A O 1
ATOM 1106 N N . GLN A 1 142 ? -8.060 -23.165 42.433 1.00 53.41 142 GLN A N 1
ATOM 1107 C CA . GLN A 1 142 ? -6.705 -22.751 42.121 1.00 53.41 142 GLN A CA 1
ATOM 1108 C C . GLN A 1 142 ? -5.964 -22.645 43.446 1.00 53.41 142 GLN A C 1
ATOM 1110 O O . GLN A 1 142 ? -6.392 -21.930 44.354 1.00 53.41 142 GLN A O 1
ATOM 1115 N N . THR A 1 143 ? -4.886 -23.413 43.579 1.00 53.25 143 THR A N 1
ATOM 1116 C CA . THR A 1 143 ? -4.041 -23.360 44.764 1.00 53.25 143 THR A CA 1
ATOM 1117 C C . THR A 1 143 ? -3.563 -21.927 44.919 1.00 53.25 143 THR A C 1
ATOM 1119 O O . THR A 1 143 ? -2.939 -21.386 44.005 1.00 53.25 143 THR A O 1
ATOM 1122 N N . GLN A 1 144 ? -3.898 -21.318 46.057 1.00 55.88 144 GLN A N 1
ATOM 1123 C CA . GLN A 1 144 ? -3.513 -19.958 46.409 1.00 55.88 144 GLN A CA 1
ATOM 1124 C C . GLN A 1 144 ? -2.020 -19.774 46.121 1.00 55.88 144 GLN A C 1
ATOM 1126 O O . GLN A 1 144 ? -1.186 -20.494 46.676 1.00 55.88 144 GLN A O 1
ATOM 1131 N N . PHE A 1 145 ? -1.689 -18.845 45.223 1.00 55.19 145 PHE A N 1
ATOM 1132 C CA . PHE A 1 145 ? -0.302 -18.549 44.897 1.00 55.19 145 PHE A CA 1
ATOM 1133 C C . PHE A 1 145 ? 0.379 -18.010 46.158 1.00 55.19 145 PHE A C 1
ATOM 1135 O O . PHE A 1 145 ? 0.101 -16.899 46.606 1.00 55.19 145 PHE A O 1
ATOM 1142 N N . LYS A 1 146 ? 1.230 -18.837 46.771 1.00 50.03 146 LYS A N 1
ATOM 1143 C CA . LYS A 1 146 ? 2.096 -18.446 47.881 1.00 50.03 146 LYS A CA 1
ATOM 1144 C C . LYS A 1 146 ? 3.481 -18.171 47.303 1.00 50.03 146 LYS A C 1
ATOM 1146 O O . LYS A 1 146 ? 4.208 -19.134 47.048 1.00 50.03 146 LYS A O 1
ATOM 1151 N N . PRO A 1 147 ? 3.856 -16.904 47.061 1.00 53.50 147 PRO A N 1
ATOM 1152 C CA . PRO A 1 147 ? 5.210 -16.590 46.627 1.00 53.50 147 PRO A CA 1
ATOM 1153 C C . PRO A 1 147 ? 6.216 -17.085 47.678 1.00 53.50 147 PRO A C 1
ATOM 1155 O O . PRO A 1 147 ? 6.155 -16.722 48.853 1.00 53.50 147 PRO A O 1
ATOM 1158 N N . GLN A 1 148 ? 7.135 -17.960 47.265 1.00 57.09 148 GLN A N 1
ATOM 1159 C CA . GLN A 1 148 ? 8.218 -18.446 48.118 1.00 57.09 148 GLN A CA 1
ATOM 1160 C C . GLN A 1 148 ? 9.359 -17.422 48.120 1.00 57.09 148 GLN A C 1
ATOM 1162 O O . GLN A 1 148 ? 10.336 -17.556 47.392 1.00 57.09 148 GLN A O 1
ATOM 1167 N N . TYR A 1 149 ? 9.250 -16.396 48.964 1.00 58.53 149 TYR A N 1
ATOM 1168 C CA . TYR A 1 149 ? 10.267 -15.337 49.068 1.00 58.53 149 TYR A CA 1
ATOM 1169 C C . TYR A 1 149 ? 11.600 -15.787 49.677 1.00 58.53 149 TYR A C 1
ATOM 1171 O O . TYR A 1 149 ? 12.561 -15.027 49.669 1.00 58.53 149 TYR A O 1
ATOM 1179 N N . ARG A 1 150 ? 11.682 -16.999 50.239 1.00 61.72 150 ARG A N 1
ATOM 1180 C CA . ARG A 1 150 ? 12.812 -17.369 51.100 1.00 61.72 150 ARG A CA 1
ATOM 1181 C C . ARG A 1 150 ? 14.128 -17.573 50.339 1.00 61.72 150 ARG A C 1
ATOM 1183 O O . ARG A 1 150 ? 15.165 -17.351 50.939 1.00 61.72 150 ARG A O 1
ATOM 1190 N N . ASN A 1 151 ? 14.076 -17.929 49.049 1.00 62.34 151 ASN A N 1
ATOM 1191 C CA . ASN A 1 151 ? 15.253 -18.218 48.211 1.00 62.34 151 ASN A CA 1
ATOM 1192 C C . ASN A 1 151 ? 15.122 -17.679 46.768 1.00 62.34 151 ASN A C 1
ATOM 1194 O O . ASN A 1 151 ? 15.706 -18.241 45.843 1.00 62.34 151 ASN A O 1
ATOM 1198 N N . PHE A 1 152 ? 14.303 -16.650 46.529 1.00 57.00 152 PHE A N 1
ATOM 1199 C CA . PHE A 1 152 ? 14.074 -16.157 45.168 1.00 57.00 152 PHE A CA 1
ATOM 1200 C C . PHE A 1 152 ? 15.188 -15.184 44.754 1.00 57.00 152 PHE A C 1
ATOM 1202 O O . PHE A 1 152 ? 15.087 -13.978 44.974 1.00 57.00 152 PHE A O 1
ATOM 1209 N N . GLU A 1 153 ? 16.267 -15.702 44.163 1.00 57.16 153 GLU A N 1
ATOM 1210 C CA . GLU A 1 153 ? 17.210 -14.865 43.417 1.00 57.16 153 GLU A CA 1
ATOM 1211 C C . GLU A 1 153 ? 16.506 -14.341 42.168 1.00 57.16 153 GLU A C 1
ATOM 1213 O O . GLU A 1 153 ? 16.165 -15.099 41.262 1.00 57.16 153 GLU A O 1
ATOM 1218 N N . VAL A 1 154 ? 16.245 -13.035 42.142 1.00 55.25 154 VAL A N 1
ATOM 1219 C CA . VAL A 1 154 ? 15.518 -12.389 41.052 1.00 55.25 154 VAL A CA 1
ATOM 1220 C C . VAL A 1 154 ? 16.357 -12.492 39.768 1.00 55.25 154 VAL A C 1
ATOM 1222 O O . VAL A 1 154 ? 17.414 -11.857 39.677 1.00 55.25 154 VAL A O 1
ATOM 1225 N N . PRO A 1 155 ? 15.927 -13.259 38.750 1.00 55.19 155 PRO A N 1
ATOM 1226 C CA . PRO A 1 155 ? 16.705 -13.400 37.531 1.00 55.19 155 PRO A CA 1
ATOM 1227 C C . PRO A 1 155 ? 16.687 -12.069 36.770 1.00 55.19 155 PRO A C 1
ATOM 1229 O O . PRO A 1 155 ? 15.622 -11.606 36.355 1.00 55.19 155 PRO A O 1
ATOM 1232 N N . LYS A 1 156 ? 17.868 -11.461 36.568 1.00 61.00 156 LYS A N 1
ATOM 1233 C CA . LYS A 1 156 ? 18.075 -10.241 35.760 1.00 61.00 156 LYS A CA 1
ATOM 1234 C C . LYS A 1 156 ? 17.675 -10.492 34.305 1.00 61.00 156 LYS A C 1
ATOM 1236 O O . LYS A 1 156 ? 18.493 -10.804 33.445 1.00 61.00 156 LYS A O 1
ATOM 1241 N N . THR A 1 157 ? 16.389 -10.380 34.028 1.00 68.62 157 THR A N 1
ATOM 1242 C CA . THR A 1 157 ? 15.788 -10.552 32.704 1.00 68.62 157 THR A CA 1
ATOM 1243 C C . THR A 1 157 ? 15.183 -9.226 32.265 1.00 68.62 157 THR A C 1
ATOM 1245 O O . THR A 1 157 ? 14.907 -8.357 33.087 1.00 68.62 157 THR A O 1
ATOM 1248 N N . ARG A 1 158 ? 14.897 -9.032 30.974 1.00 56.31 158 ARG A N 1
ATOM 1249 C CA . ARG A 1 158 ? 14.154 -7.831 30.537 1.00 56.31 158 ARG A CA 1
ATOM 1250 C C . ARG A 1 158 ? 12.800 -7.680 31.251 1.00 56.31 158 ARG A C 1
ATOM 1252 O O . ARG A 1 158 ? 12.313 -6.565 31.376 1.00 56.31 158 ARG A O 1
ATOM 1259 N N . LEU A 1 159 ? 12.257 -8.774 31.791 1.00 45.31 159 LEU A N 1
ATOM 1260 C CA . LEU A 1 159 ? 11.087 -8.783 32.664 1.00 45.31 159 LEU A CA 1
ATOM 1261 C C . LEU A 1 159 ? 11.333 -8.038 33.986 1.00 45.31 159 LEU A C 1
ATOM 1263 O O . LEU A 1 159 ? 10.444 -7.339 34.441 1.00 45.31 159 LEU A O 1
ATOM 1267 N N . THR A 1 160 ? 12.536 -8.089 34.570 1.00 52.88 160 THR A N 1
ATOM 1268 C CA . THR A 1 160 ? 12.861 -7.298 35.776 1.00 52.88 160 THR A CA 1
ATOM 1269 C C . THR A 1 160 ? 12.853 -5.789 35.544 1.00 52.88 160 THR A C 1
ATOM 1271 O O . THR A 1 160 ? 12.524 -5.055 36.465 1.00 52.88 160 THR A O 1
ATOM 1274 N N . ASN A 1 161 ? 13.097 -5.323 34.313 1.00 58.34 161 ASN A N 1
ATOM 1275 C CA . ASN A 1 161 ? 12.874 -3.916 33.950 1.00 58.34 161 ASN A CA 1
ATOM 1276 C C . ASN A 1 161 ? 11.381 -3.579 33.789 1.00 58.34 161 ASN A C 1
ATOM 1278 O O . ASN A 1 161 ? 11.006 -2.413 33.824 1.00 58.34 161 ASN A O 1
ATOM 1282 N N . VAL A 1 162 ? 10.521 -4.585 33.605 1.00 57.44 162 VAL A N 1
ATOM 1283 C CA . VAL A 1 162 ? 9.060 -4.424 33.647 1.00 57.44 162 VAL A CA 1
ATOM 1284 C C . VAL A 1 162 ? 8.568 -4.504 35.094 1.00 57.44 162 VAL A C 1
ATOM 1286 O O . VAL A 1 162 ? 7.724 -3.714 35.480 1.00 57.44 162 VAL A O 1
ATOM 1289 N N . LEU A 1 163 ? 9.158 -5.346 35.947 1.00 54.19 163 LEU A N 1
ATOM 1290 C CA . LEU A 1 163 ? 8.900 -5.320 37.393 1.00 54.19 163 LEU A CA 1
ATOM 1291 C C . LEU A 1 163 ? 9.441 -4.048 38.070 1.00 54.19 163 LEU A C 1
ATOM 1293 O O . LEU A 1 163 ? 8.851 -3.577 39.033 1.00 54.19 163 LEU A O 1
ATOM 1297 N N . SER A 1 164 ? 10.496 -3.405 37.552 1.00 57.03 164 SER A N 1
ATOM 1298 C CA . SER A 1 164 ? 10.872 -2.062 38.022 1.00 57.03 164 SER A CA 1
ATOM 1299 C C . SER A 1 164 ? 9.810 -1.015 37.684 1.00 57.03 164 SER A C 1
ATOM 1301 O O . SER A 1 164 ? 9.715 -0.009 38.385 1.00 57.03 164 SER A O 1
ATOM 1303 N N . ILE A 1 165 ? 8.976 -1.259 36.660 1.00 61.31 165 ILE A N 1
ATOM 1304 C CA . ILE A 1 165 ? 7.779 -0.446 36.427 1.00 61.31 165 ILE A CA 1
ATOM 1305 C C . ILE A 1 165 ? 6.814 -0.623 37.592 1.00 61.31 165 ILE A C 1
ATOM 1307 O O . ILE A 1 165 ? 6.225 0.373 37.950 1.00 61.31 165 ILE A O 1
ATOM 1311 N N . GLU A 1 166 ? 6.699 -1.779 38.257 1.00 65.75 166 GLU A N 1
ATOM 1312 C CA . GLU A 1 166 ? 5.799 -1.946 39.418 1.00 65.75 166 GLU A CA 1
ATOM 1313 C C . GLU A 1 166 ? 6.151 -1.006 40.577 1.00 65.75 166 GLU A C 1
ATOM 1315 O O . GLU A 1 166 ? 5.261 -0.385 41.153 1.00 65.75 166 GLU A O 1
ATOM 1320 N N . HIS A 1 167 ? 7.439 -0.820 40.883 1.00 69.88 167 HIS A N 1
ATOM 1321 C CA . HIS A 1 167 ? 7.862 0.142 41.909 1.00 69.88 167 HIS A CA 1
ATOM 1322 C C . HIS A 1 167 ? 7.596 1.595 41.501 1.00 69.88 167 HIS A C 1
ATOM 1324 O O . HIS A 1 167 ? 7.174 2.399 42.332 1.00 69.88 167 HIS A O 1
ATOM 1330 N N . VAL A 1 168 ? 7.800 1.931 40.225 1.00 73.06 168 VAL A N 1
ATOM 1331 C CA . VAL A 1 168 ? 7.440 3.254 39.689 1.00 73.06 168 VAL A CA 1
ATOM 1332 C C . VAL A 1 168 ? 5.918 3.431 39.667 1.00 73.06 168 VAL A C 1
ATOM 1334 O O . VAL A 1 168 ? 5.427 4.510 39.974 1.00 73.06 168 VAL A O 1
ATOM 1337 N N . LEU A 1 169 ? 5.169 2.366 39.375 1.00 74.19 169 LEU A N 1
ATOM 1338 C CA . LEU A 1 169 ? 3.713 2.336 39.325 1.00 74.19 169 LEU A CA 1
ATOM 1339 C C . LEU A 1 169 ? 3.137 2.619 40.698 1.00 74.19 169 LEU A C 1
ATOM 1341 O O . LEU A 1 169 ? 2.238 3.434 40.800 1.00 74.19 169 LEU A O 1
ATOM 1345 N N . LEU A 1 170 ? 3.674 1.989 41.743 1.00 77.31 170 LEU A N 1
ATOM 1346 C CA . LEU A 1 170 ? 3.260 2.249 43.119 1.00 77.31 170 LEU A CA 1
ATOM 1347 C C . LEU A 1 170 ? 3.508 3.712 43.501 1.00 77.31 170 LEU A C 1
ATOM 1349 O O . LEU A 1 170 ? 2.623 4.344 44.064 1.00 77.31 170 LEU A O 1
ATOM 135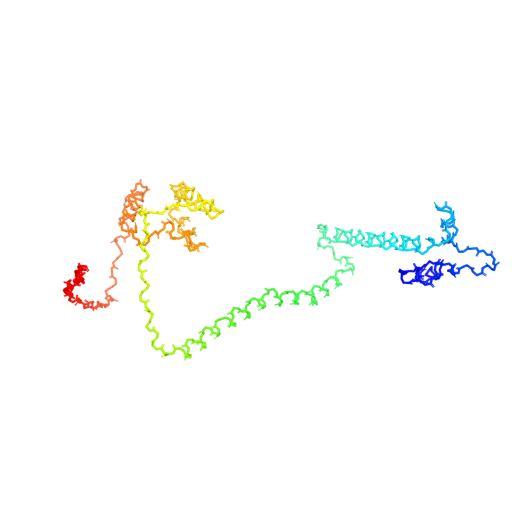3 N N . ASN A 1 171 ? 4.651 4.274 43.098 1.00 78.50 171 ASN A N 1
ATOM 1354 C CA . ASN A 1 171 ? 4.972 5.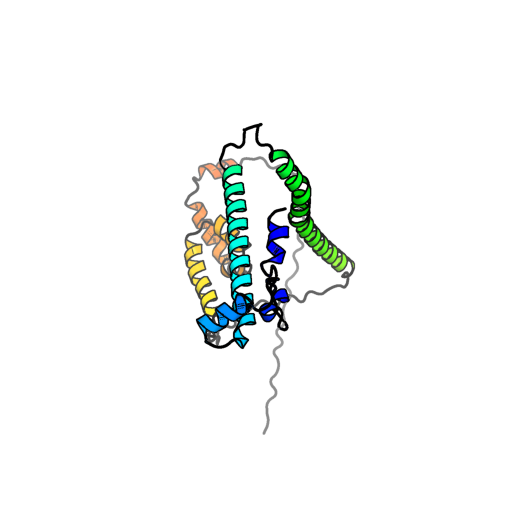676 43.360 1.00 78.50 171 ASN A CA 1
ATOM 1355 C C . ASN A 1 171 ? 4.053 6.645 42.591 1.00 78.50 171 ASN A C 1
ATOM 1357 O O . ASN A 1 171 ? 3.745 7.720 43.078 1.00 78.50 171 ASN A O 1
ATOM 1361 N N . VAL A 1 172 ? 3.592 6.270 41.393 1.00 79.38 172 VAL A N 1
ATOM 1362 C CA . VAL A 1 172 ? 2.620 7.047 40.602 1.00 79.38 172 VAL A CA 1
ATOM 1363 C C . VAL A 1 172 ? 1.199 6.891 41.159 1.00 79.38 172 VAL A C 1
ATOM 1365 O O . VAL A 1 172 ? 0.465 7.873 41.244 1.00 79.38 172 VAL A O 1
ATOM 1368 N N . VAL A 1 173 ? 0.824 5.678 41.579 1.00 79.75 173 VAL A N 1
ATOM 1369 C CA . VAL A 1 173 ? -0.472 5.337 42.193 1.00 79.75 173 VAL A CA 1
ATOM 1370 C C . VAL A 1 173 ? -0.687 6.091 43.502 1.00 79.75 173 VAL A C 1
ATOM 1372 O O . VAL A 1 173 ? -1.816 6.486 43.773 1.00 79.75 173 VAL A O 1
ATOM 1375 N N . ASP A 1 174 ? 0.374 6.370 44.262 1.00 80.44 174 ASP A N 1
ATOM 1376 C CA . ASP A 1 174 ? 0.295 7.173 45.489 1.00 80.44 174 ASP A CA 1
ATOM 1377 C C . ASP A 1 174 ? -0.157 8.630 45.244 1.00 80.44 174 ASP A C 1
ATOM 1379 O O . ASP A 1 174 ? -0.667 9.270 46.165 1.00 80.44 174 ASP A O 1
ATOM 1383 N N . TYR A 1 175 ? -0.023 9.149 44.016 1.00 81.81 175 TYR A N 1
ATOM 1384 C CA . TYR A 1 175 ? -0.465 10.501 43.632 1.00 81.81 175 TYR A CA 1
ATOM 1385 C C . TYR A 1 175 ? -1.750 10.526 42.786 1.00 81.81 175 TYR A C 1
ATOM 1387 O O . TYR A 1 175 ? -2.202 11.604 42.398 1.00 81.81 175 TYR A O 1
ATOM 1395 N N . LEU A 1 176 ? -2.335 9.368 42.471 1.00 76.44 176 LEU A N 1
ATOM 1396 C CA . LEU A 1 176 ? -3.543 9.256 41.648 1.00 76.44 176 LEU A CA 1
ATOM 1397 C C . LEU A 1 176 ? -4.808 9.236 42.513 1.00 76.44 176 LEU A C 1
ATOM 1399 O O . LEU A 1 176 ? -4.825 8.689 43.617 1.00 76.44 176 LEU A O 1
ATOM 1403 N N . HIS A 1 177 ? -5.902 9.796 41.990 1.00 82.19 177 HIS A N 1
ATOM 1404 C CA . HIS A 1 177 ? -7.202 9.685 42.648 1.00 82.19 177 HIS A CA 1
ATOM 1405 C C . HIS A 1 177 ? -7.706 8.242 42.574 1.00 82.19 177 HIS A C 1
ATOM 1407 O O . HIS A 1 177 ? -7.383 7.498 41.647 1.00 82.19 177 HIS A O 1
ATOM 1413 N N . HIS A 1 178 ? -8.543 7.842 43.536 1.00 76.31 178 HIS A N 1
ATOM 1414 C CA . HIS A 1 178 ? -9.065 6.476 43.600 1.00 76.31 178 HIS A CA 1
ATOM 1415 C C . HIS A 1 178 ? -9.722 6.037 42.277 1.00 76.31 178 HIS A C 1
ATOM 1417 O O . HIS A 1 178 ? -9.515 4.903 41.841 1.00 76.31 178 HIS A O 1
ATOM 1423 N N . GLU A 1 179 ? -10.467 6.928 41.623 1.00 75.31 179 GLU A N 1
ATOM 1424 C CA . GLU A 1 179 ? -11.128 6.652 40.343 1.00 75.31 179 GLU A CA 1
ATOM 1425 C C . GLU A 1 179 ? -10.122 6.307 39.236 1.00 75.31 179 GLU A C 1
ATOM 1427 O O . GLU A 1 179 ? -10.311 5.334 38.501 1.00 75.31 179 GLU A O 1
ATOM 1432 N N . ASP A 1 180 ? -9.003 7.028 39.176 1.00 78.12 180 ASP A N 1
ATOM 1433 C CA . ASP A 1 180 ? -7.940 6.773 38.206 1.00 78.12 180 ASP A CA 1
ATOM 1434 C C . ASP A 1 180 ? -7.233 5.445 38.487 1.00 78.12 180 ASP A C 1
ATOM 1436 O O . ASP A 1 180 ? -6.949 4.683 37.563 1.00 78.12 180 ASP A O 1
ATOM 1440 N N . VAL A 1 181 ? -7.015 5.117 39.764 1.00 78.50 181 VAL A N 1
ATOM 1441 C CA . VAL A 1 181 ? -6.432 3.835 40.193 1.00 78.50 181 VAL A CA 1
ATOM 1442 C C . VAL A 1 181 ? -7.340 2.660 39.802 1.00 78.50 181 VAL A C 1
ATOM 1444 O O . VAL A 1 181 ? -6.859 1.626 39.324 1.00 78.50 181 VAL A O 1
ATOM 1447 N N . VAL A 1 182 ? -8.662 2.820 39.924 1.00 78.06 182 VAL A N 1
ATOM 1448 C CA . VAL A 1 182 ? -9.638 1.819 39.466 1.00 78.06 182 VAL A CA 1
ATOM 1449 C C . VAL A 1 182 ? -9.586 1.680 37.948 1.00 78.06 182 VAL A C 1
ATOM 1451 O O . VAL A 1 182 ? -9.418 0.561 37.460 1.00 78.06 182 VAL A O 1
ATOM 1454 N N . ASN A 1 183 ? -9.642 2.784 37.200 1.00 81.12 183 ASN A N 1
ATOM 1455 C CA . ASN A 1 183 ? -9.559 2.772 35.735 1.00 81.12 183 ASN A CA 1
ATOM 1456 C C . ASN A 1 183 ? -8.255 2.130 35.234 1.00 81.12 183 ASN A C 1
ATOM 1458 O O . ASN A 1 183 ? -8.260 1.326 34.298 1.00 81.12 183 ASN A O 1
ATOM 1462 N N . MET A 1 184 ? -7.145 2.400 35.914 1.00 79.56 184 MET A N 1
ATOM 1463 C CA . MET A 1 184 ? -5.837 1.822 35.628 1.00 79.56 184 MET A CA 1
ATOM 1464 C C . MET A 1 184 ? -5.794 0.311 35.914 1.00 79.56 184 MET A C 1
ATOM 1466 O O . MET A 1 184 ? -5.216 -0.454 35.138 1.00 79.56 184 MET A O 1
ATOM 1470 N N . SER A 1 185 ? -6.480 -0.151 36.965 1.00 79.38 185 SER A N 1
ATOM 1471 C CA . SER A 1 185 ? -6.633 -1.584 37.263 1.00 79.38 185 SER A CA 1
ATOM 1472 C C . SER A 1 185 ? -7.520 -2.333 36.254 1.00 79.38 185 SER A C 1
ATOM 1474 O O . SER A 1 185 ? -7.393 -3.549 36.097 1.00 79.38 185 SER A O 1
ATOM 1476 N N . LEU A 1 186 ? -8.402 -1.625 35.539 1.00 79.12 186 LEU A N 1
ATOM 1477 C CA . LEU A 1 186 ? -9.239 -2.206 34.485 1.00 79.12 186 LEU A CA 1
ATOM 1478 C C . LEU A 1 186 ? -8.475 -2.391 33.165 1.00 79.12 186 LEU A C 1
ATOM 1480 O O . LEU A 1 186 ? -8.832 -3.269 32.380 1.00 79.12 186 LEU A O 1
ATOM 1484 N N . ALA A 1 187 ? -7.411 -1.616 32.931 1.00 77.62 187 ALA A N 1
ATOM 1485 C CA . ALA A 1 187 ? -6.637 -1.664 31.691 1.00 77.62 187 ALA A CA 1
ATOM 1486 C C . ALA A 1 187 ? -5.807 -2.953 31.536 1.00 77.62 187 ALA A C 1
ATOM 1488 O O . ALA A 1 187 ? -5.635 -3.446 30.421 1.00 77.62 187 ALA A O 1
ATOM 1489 N N . CYS A 1 188 ? -5.281 -3.516 32.634 1.00 71.62 188 CYS A N 1
ATOM 1490 C CA . CYS A 1 188 ? -4.446 -4.718 32.581 1.00 71.62 188 CYS A CA 1
ATOM 1491 C C . CYS A 1 188 ? -4.524 -5.562 33.862 1.00 71.62 188 CYS A C 1
ATOM 1493 O O . CYS A 1 188 ? -4.442 -5.051 34.977 1.00 71.62 188 CYS A O 1
ATOM 1495 N N . ARG A 1 189 ? -4.589 -6.891 33.699 1.00 72.75 189 ARG A N 1
ATOM 1496 C CA . ARG A 1 189 ? -4.614 -7.854 34.813 1.00 72.75 189 ARG A CA 1
ATOM 1497 C C . ARG A 1 189 ? -3.364 -7.779 35.697 1.00 72.75 189 ARG A C 1
ATOM 1499 O O . ARG A 1 189 ? -3.498 -7.843 36.911 1.00 72.75 189 ARG A O 1
ATOM 1506 N N . ALA A 1 190 ? -2.181 -7.610 35.105 1.00 70.56 190 ALA A N 1
ATOM 1507 C CA . ALA A 1 190 ? -0.934 -7.490 35.864 1.00 70.56 190 ALA A CA 1
ATOM 1508 C C . ALA A 1 190 ? -0.937 -6.233 36.750 1.00 70.56 190 ALA A C 1
ATOM 1510 O O . ALA A 1 190 ? -0.604 -6.298 37.925 1.00 70.56 190 ALA A O 1
ATOM 1511 N N . VAL A 1 191 ? -1.426 -5.108 36.217 1.00 71.81 191 VAL A N 1
ATOM 1512 C CA . VAL A 1 191 ? -1.591 -3.860 36.979 1.00 71.81 191 VAL A CA 1
ATOM 1513 C C . VAL A 1 191 ? -2.594 -4.044 38.117 1.00 71.81 191 VAL A C 1
ATOM 1515 O O . VAL A 1 191 ? -2.342 -3.598 39.230 1.00 71.81 191 VAL A O 1
ATOM 1518 N N . ARG A 1 192 ? -3.700 -4.759 37.880 1.00 78.38 192 ARG A N 1
ATOM 1519 C CA . ARG A 1 192 ? -4.681 -5.076 38.925 1.00 78.38 192 ARG A CA 1
ATOM 1520 C C . ARG A 1 192 ? -4.090 -5.895 40.068 1.00 78.38 192 ARG A C 1
ATOM 1522 O O . ARG A 1 192 ? -4.393 -5.600 41.214 1.00 78.38 192 ARG A O 1
ATOM 1529 N N . GLU A 1 193 ? -3.277 -6.903 39.767 1.00 71.75 193 GLU A N 1
ATOM 1530 C CA . GLU A 1 193 ? -2.652 -7.761 40.785 1.00 71.75 193 GLU A CA 1
ATOM 1531 C C . GLU A 1 193 ? -1.592 -7.003 41.608 1.00 71.75 193 GLU A C 1
ATOM 1533 O O . GLU A 1 193 ? -1.418 -7.296 42.790 1.00 71.75 193 GLU A O 1
ATOM 1538 N N . VAL A 1 194 ? -0.953 -5.987 41.016 1.00 75.62 194 VAL A N 1
ATOM 1539 C CA . VAL A 1 194 ? 0.018 -5.101 41.687 1.00 75.62 194 VAL A CA 1
ATOM 1540 C C . VAL A 1 194 ? -0.674 -4.034 42.546 1.00 75.62 194 VAL A C 1
ATOM 1542 O O . VAL A 1 194 ? -0.257 -3.779 43.674 1.00 75.62 194 VAL A O 1
ATOM 1545 N N . VAL A 1 195 ? -1.739 -3.413 42.031 1.00 71.06 195 VAL A N 1
ATOM 1546 C CA . VAL A 1 195 ? -2.474 -2.324 42.703 1.00 71.06 195 VAL A CA 1
ATOM 1547 C C . VAL A 1 195 ? -3.445 -2.855 43.765 1.00 71.06 195 VAL A C 1
ATOM 1549 O O . VAL A 1 195 ? -3.573 -2.262 44.837 1.00 71.06 195 VAL A O 1
ATOM 1552 N N . TYR A 1 196 ? -4.101 -3.987 43.492 1.00 73.06 196 TYR A N 1
ATOM 1553 C CA . TYR A 1 196 ? -5.060 -4.653 44.376 1.00 73.06 196 TYR A CA 1
ATOM 1554 C C . TYR A 1 196 ? -4.664 -6.119 44.605 1.00 73.06 196 TYR A C 1
ATOM 1556 O O . TYR A 1 196 ? -5.291 -7.030 44.048 1.00 73.06 196 TYR A O 1
ATOM 1564 N N . PRO A 1 197 ? -3.649 -6.386 45.447 1.00 70.31 197 PRO A N 1
ATOM 1565 C CA . PRO A 1 197 ? -3.333 -7.749 45.830 1.00 70.31 197 PRO A CA 1
ATOM 1566 C C . PRO A 1 197 ? -4.539 -8.354 46.568 1.00 70.31 197 PRO A C 1
ATOM 1568 O O . PRO A 1 197 ? -5.074 -7.723 47.483 1.00 70.31 197 PRO A O 1
ATOM 1571 N N . PRO A 1 198 ? -4.955 -9.591 46.248 1.00 60.03 198 PRO A N 1
ATOM 1572 C CA . PRO A 1 198 ? -6.156 -10.201 46.827 1.00 60.03 198 PRO A CA 1
ATOM 1573 C C . PRO A 1 198 ? -6.095 -10.377 48.354 1.00 60.03 198 PRO A C 1
ATOM 1575 O O . PRO A 1 198 ? -7.133 -10.536 48.980 1.00 60.03 198 PRO A O 1
ATOM 1578 N N . ASN A 1 199 ? -4.899 -10.321 48.952 1.00 61.59 199 ASN A N 1
ATOM 1579 C CA . ASN A 1 199 ? -4.691 -10.465 50.397 1.00 61.59 199 ASN A CA 1
ATOM 1580 C C . ASN A 1 199 ? -4.456 -9.126 51.130 1.00 61.59 199 ASN A C 1
ATOM 1582 O O . ASN A 1 199 ? -4.333 -9.135 52.349 1.00 61.59 199 ASN A O 1
ATOM 1586 N N . ASP A 1 200 ? -4.339 -7.998 50.416 1.00 58.22 200 ASP A N 1
ATOM 1587 C CA . ASP A 1 200 ? -4.028 -6.674 51.001 1.00 58.22 200 ASP A CA 1
ATOM 1588 C C . ASP A 1 200 ? -5.248 -5.730 50.983 1.00 58.22 200 ASP A C 1
ATOM 1590 O O . ASP A 1 200 ? -5.194 -4.592 51.453 1.00 58.22 200 ASP A O 1
ATOM 1594 N N . LEU A 1 201 ? -6.381 -6.211 50.450 1.00 56.22 201 LEU A N 1
ATOM 1595 C CA . LEU A 1 201 ? -7.636 -5.463 50.395 1.00 56.22 201 LEU A CA 1
ATOM 1596 C C . LEU A 1 201 ? -8.094 -5.063 51.808 1.00 56.22 201 LEU A C 1
ATOM 1598 O O . LEU A 1 201 ? -8.421 -3.902 52.047 1.00 56.22 201 LEU A O 1
ATOM 1602 N N . ASP A 1 202 ? -8.008 -5.994 52.762 1.00 64.12 202 ASP A N 1
ATOM 1603 C CA . ASP A 1 202 ? -8.425 -5.783 54.153 1.00 64.12 202 ASP A CA 1
ATOM 1604 C C . ASP A 1 202 ? -7.559 -4.741 54.886 1.00 64.12 202 ASP A C 1
ATOM 1606 O O . ASP A 1 202 ? -8.034 -4.069 55.801 1.00 64.12 202 ASP A O 1
ATOM 1610 N N . TYR A 1 203 ? -6.300 -4.559 54.469 1.00 58.22 203 TYR A N 1
ATOM 1611 C CA . TYR A 1 203 ? -5.374 -3.608 55.092 1.00 58.22 203 TYR A CA 1
ATOM 1612 C C . TYR A 1 203 ? -5.413 -2.220 54.429 1.00 58.22 203 TYR A C 1
ATOM 1614 O O . TYR A 1 203 ? -5.202 -1.203 55.098 1.00 58.22 203 TYR A O 1
ATOM 1622 N N . ARG A 1 204 ? -5.712 -2.142 53.122 1.00 62.09 204 ARG A N 1
ATOM 1623 C CA . ARG A 1 204 ? -5.720 -0.877 52.360 1.00 62.09 204 ARG A CA 1
ATOM 1624 C C . ARG A 1 204 ? -7.065 -0.167 52.323 1.00 62.09 204 ARG A C 1
ATOM 1626 O O . ARG A 1 204 ? -7.071 1.065 52.332 1.00 62.09 204 ARG A O 1
ATOM 1633 N N . VAL A 1 205 ? -8.184 -0.896 52.325 1.00 62.28 205 VAL A N 1
ATOM 1634 C CA . VAL A 1 205 ? -9.531 -0.291 52.329 1.00 62.28 205 VAL A CA 1
ATOM 1635 C C . VAL A 1 205 ? -9.704 0.721 53.477 1.00 62.28 205 VAL A C 1
ATOM 1637 O O . VAL A 1 205 ? -10.130 1.838 53.192 1.00 62.28 205 VAL A O 1
ATOM 1640 N N . PRO A 1 206 ? -9.268 0.445 54.727 1.00 65.56 206 PRO A N 1
ATOM 1641 C CA . PRO A 1 206 ? -9.359 1.417 55.822 1.00 65.56 206 PRO A CA 1
ATOM 1642 C C . PRO A 1 206 ? -8.445 2.643 55.661 1.00 65.56 206 PRO A C 1
ATOM 1644 O O . PRO A 1 206 ? -8.701 3.699 56.237 1.00 65.56 206 PRO A O 1
ATOM 1647 N N . LYS A 1 207 ? -7.333 2.510 54.930 1.00 58.69 207 LYS A N 1
ATOM 1648 C CA . LYS A 1 207 ? -6.379 3.605 54.696 1.00 58.69 207 LYS A CA 1
ATOM 1649 C C . LYS A 1 207 ? -6.894 4.558 53.614 1.00 58.69 207 LYS A C 1
ATOM 1651 O O . LYS A 1 207 ? -6.703 5.763 53.727 1.00 58.69 207 LYS A O 1
ATOM 1656 N N . LEU A 1 208 ? -7.577 4.016 52.607 1.00 54.38 208 LEU A N 1
ATOM 1657 C CA . LEU A 1 208 ? -8.204 4.772 51.521 1.00 54.38 208 LEU A CA 1
ATOM 1658 C C . LEU A 1 208 ? -9.459 5.518 51.991 1.00 54.38 208 LEU A C 1
ATOM 1660 O O . LEU A 1 208 ? -9.639 6.679 51.629 1.00 54.38 208 LEU A O 1
ATOM 1664 N N . THR A 1 209 ? -10.279 4.908 52.854 1.00 61.09 209 THR A N 1
ATOM 1665 C CA . THR A 1 209 ? -11.442 5.595 53.445 1.00 61.09 209 THR A CA 1
ATOM 1666 C C . THR A 1 209 ? -11.029 6.774 54.326 1.00 61.09 209 THR A C 1
ATOM 1668 O O . THR A 1 209 ? -11.636 7.835 54.236 1.00 61.09 209 THR A O 1
ATOM 1671 N N . ARG A 1 210 ? -9.923 6.660 55.077 1.00 61.44 210 ARG A N 1
ATOM 1672 C CA . ARG A 1 210 ? -9.400 7.774 55.894 1.00 61.44 210 ARG A CA 1
ATOM 1673 C C . ARG A 1 210 ? -9.038 9.027 55.099 1.00 61.44 210 ARG A C 1
ATOM 1675 O O . ARG A 1 210 ? -9.129 10.114 55.650 1.00 61.44 210 ARG A O 1
ATOM 1682 N N . HIS A 1 211 ? -8.597 8.901 53.848 1.00 56.47 211 HIS A N 1
ATOM 1683 C CA . HIS A 1 211 ? -8.279 10.069 53.020 1.00 56.47 211 HIS A CA 1
ATOM 1684 C C . HIS A 1 211 ? -9.524 10.695 52.380 1.00 56.47 211 HIS A C 1
ATOM 1686 O O . HIS A 1 211 ? -9.511 11.886 52.080 1.00 56.47 211 HIS A O 1
ATOM 1692 N N . PHE A 1 212 ? -10.606 9.925 52.234 1.00 55.72 212 PHE A N 1
ATOM 1693 C CA . PHE A 1 212 ? -11.903 10.429 51.780 1.00 55.72 212 PHE A CA 1
ATOM 1694 C C . PHE A 1 212 ? -12.596 11.294 52.847 1.00 55.72 212 PHE A C 1
ATOM 1696 O O . PHE A 1 212 ? -13.235 12.292 52.513 1.00 55.72 212 PHE A O 1
ATOM 1703 N N . ASP A 1 213 ? -12.397 10.974 54.127 1.00 54.59 213 ASP A N 1
ATOM 1704 C CA . ASP A 1 213 ? -13.026 11.691 55.247 1.00 54.59 213 ASP A CA 1
ATOM 1705 C C . ASP A 1 213 ? -12.404 13.072 55.541 1.00 54.59 213 ASP A C 1
ATOM 1707 O O . ASP A 1 213 ? -12.990 13.872 56.266 1.00 54.59 213 ASP A O 1
ATOM 1711 N N . VAL A 1 214 ? -11.230 13.394 54.982 1.00 58.78 214 VAL A N 1
ATOM 1712 C CA . VAL A 1 214 ? -10.515 14.658 55.273 1.00 58.78 214 VAL A CA 1
ATOM 1713 C C . VAL A 1 214 ? -10.954 15.814 54.354 1.00 58.78 214 VAL A C 1
ATOM 1715 O O . VAL A 1 214 ? -10.589 16.962 54.597 1.00 58.78 214 VAL A O 1
ATOM 1718 N N . GLY A 1 215 ? -11.765 15.547 53.323 1.00 52.22 215 GLY A N 1
ATOM 1719 C CA . GLY A 1 215 ? -12.122 16.543 52.302 1.00 52.22 215 GLY A CA 1
ATOM 1720 C C . GLY A 1 215 ? -13.612 16.782 52.056 1.00 52.22 215 GLY A C 1
ATOM 1721 O O . GLY A 1 215 ? -13.939 17.759 51.384 1.00 52.22 215 GLY A O 1
ATOM 1722 N N . LEU A 1 216 ? -14.522 15.947 52.570 1.00 50.62 216 LEU A N 1
ATOM 1723 C CA . LEU A 1 216 ? -15.956 16.204 52.416 1.00 50.62 216 LEU A CA 1
ATOM 1724 C C . LEU A 1 216 ? -16.505 16.961 53.635 1.00 50.62 216 LEU A C 1
ATOM 1726 O O . LEU A 1 216 ? -16.474 16.420 54.741 1.00 50.62 216 LEU A O 1
ATOM 1730 N N . PRO A 1 217 ? -17.041 18.186 53.467 1.00 54.12 217 PRO A N 1
ATOM 1731 C CA . PRO A 1 217 ? -17.743 18.867 54.545 1.00 54.12 217 PRO A CA 1
ATOM 1732 C C . PRO A 1 217 ? -18.899 17.981 55.022 1.00 54.12 217 PRO A C 1
ATOM 1734 O O . PRO A 1 217 ? -19.728 17.532 54.225 1.00 54.12 217 PRO A O 1
ATOM 1737 N N . ALA A 1 218 ? -18.937 17.728 56.332 1.00 57.31 218 ALA A N 1
ATOM 1738 C CA . ALA A 1 218 ? -19.886 16.837 57.006 1.00 57.31 218 ALA A CA 1
ATOM 1739 C C . ALA A 1 218 ? -21.371 17.161 56.723 1.00 57.31 218 ALA A C 1
ATOM 1741 O O . ALA A 1 218 ? -22.248 16.324 56.940 1.00 57.31 218 ALA A O 1
ATOM 1742 N N . ASP A 1 219 ? -21.652 18.340 56.170 1.00 54.84 219 ASP A N 1
ATOM 1743 C CA . ASP A 1 219 ? -22.992 18.807 55.823 1.00 54.84 219 ASP A CA 1
ATOM 1744 C C . ASP A 1 219 ? -23.651 18.009 54.682 1.00 54.84 219 ASP A C 1
ATOM 1746 O O . ASP A 1 219 ? -24.879 17.941 54.617 1.00 54.84 219 ASP A O 1
ATOM 1750 N N . LEU A 1 220 ? -22.878 17.332 53.821 1.00 55.16 220 LEU A N 1
ATOM 1751 C CA . LEU A 1 220 ? -23.436 16.547 52.705 1.00 55.16 220 LEU A CA 1
ATOM 1752 C C . LEU A 1 220 ? -23.839 15.112 53.080 1.00 55.16 220 LEU A C 1
ATOM 1754 O O . LEU A 1 220 ? -24.713 14.540 52.428 1.00 55.16 220 LEU A O 1
ATOM 1758 N N . MET A 1 221 ? -23.284 14.533 54.150 1.00 53.28 221 MET A N 1
ATOM 1759 C CA . MET A 1 221 ? -23.694 13.192 54.606 1.00 53.28 221 MET A CA 1
ATOM 1760 C C . MET A 1 221 ? -24.968 13.211 55.464 1.00 53.28 221 MET A C 1
ATOM 1762 O O . MET A 1 221 ? -25.690 12.216 55.516 1.00 53.28 221 MET A O 1
ATOM 1766 N N . SER A 1 222 ? -25.306 14.361 56.054 1.00 53.62 222 SER A N 1
ATOM 1767 C CA . SER A 1 222 ? -26.558 14.572 56.795 1.00 53.62 222 SER A CA 1
ATOM 1768 C C . SER A 1 222 ? -27.809 14.514 55.899 1.00 53.62 222 SER A C 1
ATOM 1770 O O . SER A 1 222 ? -28.859 14.037 56.326 1.00 53.62 222 SER A O 1
ATOM 1772 N N . GLN A 1 223 ? -27.709 14.913 54.623 1.00 53.47 223 GLN A N 1
ATOM 1773 C CA . GLN A 1 223 ? -28.864 14.915 53.709 1.00 53.47 223 GLN A CA 1
ATOM 1774 C C . GLN A 1 223 ? -29.160 13.561 53.049 1.00 53.47 223 GLN A C 1
ATOM 1776 O O . GLN A 1 223 ? -30.293 13.331 52.631 1.00 53.47 223 GLN A O 1
ATOM 1781 N N . ALA A 1 224 ? -28.201 12.632 52.999 1.00 49.81 224 ALA A N 1
ATOM 1782 C CA . ALA A 1 224 ? -28.432 11.304 52.420 1.00 49.81 224 ALA A CA 1
ATOM 1783 C C . ALA A 1 224 ? -29.127 10.325 53.392 1.00 49.81 224 ALA A C 1
ATOM 1785 O O . ALA A 1 224 ? -29.731 9.348 52.954 1.00 49.81 224 ALA A O 1
ATOM 1786 N N . ALA A 1 225 ? -29.092 10.594 54.702 1.00 50.41 225 ALA A N 1
ATOM 1787 C CA . ALA A 1 225 ? -29.692 9.734 55.727 1.00 50.41 225 ALA A CA 1
ATOM 1788 C C . ALA A 1 225 ? -31.190 10.007 55.989 1.00 50.41 225 ALA A C 1
ATOM 1790 O O . ALA A 1 225 ? -31.811 9.298 56.779 1.00 50.41 225 ALA A O 1
ATOM 1791 N N . ALA A 1 226 ? -31.789 11.002 55.325 1.00 47.84 226 ALA A N 1
ATOM 1792 C CA . ALA A 1 226 ? -33.187 11.398 55.519 1.00 47.84 226 ALA A CA 1
ATOM 1793 C C . ALA A 1 226 ? -34.116 10.998 54.355 1.00 47.84 226 ALA A C 1
ATOM 1795 O O . ALA A 1 226 ? -35.144 11.640 54.140 1.00 47.84 226 ALA A O 1
ATOM 1796 N N . SER A 1 227 ? -33.789 9.943 53.598 1.00 40.94 227 SER A N 1
ATOM 1797 C CA . SER A 1 227 ? -34.745 9.348 52.656 1.00 40.94 227 SER A CA 1
ATOM 1798 C C . SER A 1 227 ? -35.456 8.160 53.323 1.00 40.94 227 SER A C 1
ATOM 1800 O O . SER A 1 227 ? -34.796 7.167 53.640 1.00 40.94 227 SER A O 1
ATOM 1802 N N . PRO A 1 228 ? -36.772 8.248 53.603 1.00 52.88 228 PRO A N 1
ATOM 1803 C CA . PRO A 1 228 ? -37.507 7.177 54.259 1.00 52.88 228 PRO A CA 1
ATOM 1804 C C . PRO A 1 228 ? -37.532 5.915 53.393 1.00 52.88 228 PRO A C 1
ATOM 1806 O O . PRO A 1 228 ? -37.887 5.919 52.214 1.00 52.88 228 PRO A O 1
ATOM 1809 N N . SER A 1 229 ? -37.132 4.829 54.042 1.00 44.31 229 SER A N 1
ATOM 1810 C CA . SER A 1 229 ? -37.059 3.465 53.554 1.00 44.31 229 SER A CA 1
ATOM 1811 C C . SER A 1 229 ? -38.403 2.958 53.031 1.00 44.31 229 SER A C 1
ATOM 1813 O O . SER A 1 229 ? -39.432 3.020 53.698 1.00 44.31 229 SER A O 1
ATOM 1815 N N . ASN A 1 230 ? -38.363 2.389 51.828 1.00 47.81 230 ASN A N 1
ATOM 1816 C CA . ASN A 1 230 ? -39.441 1.595 51.258 1.00 47.81 230 ASN A CA 1
ATOM 1817 C C . ASN A 1 230 ? -39.354 0.168 51.851 1.00 47.81 230 ASN A C 1
ATOM 1819 O O . ASN A 1 230 ? -38.349 -0.515 51.622 1.00 47.81 230 ASN A O 1
ATOM 1823 N N . PRO A 1 231 ? -40.334 -0.303 52.646 1.00 49.56 231 PRO A N 1
ATOM 1824 C CA . PRO A 1 231 ? -40.249 -1.582 53.339 1.00 49.56 231 PRO A CA 1
ATOM 1825 C C . PRO A 1 231 ? -40.738 -2.704 52.420 1.00 49.56 231 PRO A C 1
ATOM 1827 O O . PRO A 1 231 ? -41.879 -3.129 52.522 1.00 49.56 231 PRO A O 1
ATOM 1830 N N . ASN A 1 232 ? -39.898 -3.167 51.493 1.00 48.09 232 ASN A N 1
ATOM 1831 C CA . ASN A 1 232 ? -40.142 -4.407 50.744 1.00 48.09 232 ASN A CA 1
ATOM 1832 C C . ASN A 1 232 ? -38.840 -4.939 50.130 1.00 48.09 232 ASN A C 1
ATOM 1834 O O . ASN A 1 232 ? -38.655 -4.928 48.917 1.00 48.09 232 ASN A O 1
ATOM 1838 N N . VAL A 1 233 ? -37.918 -5.421 50.966 1.00 49.50 233 VAL A N 1
ATOM 1839 C CA . VAL A 1 233 ? -36.852 -6.319 50.501 1.00 49.50 233 VAL A CA 1
ATOM 1840 C C . VAL A 1 233 ? -36.743 -7.474 51.483 1.00 49.50 233 VAL A C 1
ATOM 1842 O O . VAL A 1 233 ? -36.367 -7.315 52.642 1.00 49.50 233 VAL A O 1
ATOM 1845 N N . SER A 1 234 ? -37.156 -8.637 50.995 1.00 44.50 234 SER A N 1
ATOM 1846 C CA . SER A 1 234 ? -37.205 -9.903 51.706 1.00 44.50 234 SER A CA 1
ATOM 1847 C C . SER A 1 234 ? -35.812 -10.351 52.145 1.00 44.50 234 SER A C 1
ATOM 1849 O O . SER A 1 234 ? -34.883 -10.472 51.348 1.00 44.50 234 SER A O 1
ATOM 1851 N N . THR A 1 235 ? -35.700 -10.631 53.436 1.00 45.09 235 THR A N 1
ATOM 1852 C CA . THR A 1 235 ? -34.566 -11.245 54.118 1.00 45.09 235 THR A CA 1
ATOM 1853 C C . THR A 1 235 ? -34.277 -12.633 53.539 1.00 45.09 235 THR A C 1
ATOM 1855 O O . THR A 1 235 ? -35.001 -13.592 53.796 1.00 45.09 235 THR A O 1
ATOM 1858 N N . ALA A 1 236 ? -33.189 -12.761 52.777 1.00 42.94 236 ALA A N 1
ATOM 1859 C CA . ALA A 1 236 ? -32.620 -14.055 52.422 1.00 42.94 236 ALA A CA 1
ATOM 1860 C C . ALA A 1 236 ? -31.766 -14.568 53.593 1.00 42.94 236 ALA A C 1
ATOM 1862 O O . ALA A 1 236 ? -30.711 -14.025 53.919 1.00 42.94 236 ALA A O 1
ATOM 1863 N N . THR A 1 237 ? -32.262 -15.611 54.253 1.00 46.19 237 THR A N 1
ATOM 1864 C CA . THR A 1 237 ? -31.611 -16.320 55.356 1.00 46.19 237 THR A CA 1
ATOM 1865 C C . THR A 1 237 ? -30.343 -17.028 54.869 1.00 46.19 237 THR A C 1
ATOM 1867 O O . THR A 1 237 ? -30.414 -18.043 54.176 1.00 46.19 237 THR A O 1
ATOM 1870 N N . ILE A 1 238 ? -29.168 -16.525 55.255 1.00 44.56 238 ILE A N 1
ATOM 1871 C CA . ILE A 1 238 ? -27.890 -17.216 55.045 1.00 44.56 238 ILE A CA 1
ATOM 1872 C C . ILE A 1 238 ? -27.720 -18.253 56.162 1.00 44.56 238 ILE A C 1
ATOM 1874 O O . ILE A 1 238 ? -27.554 -17.919 57.334 1.00 44.56 238 ILE A O 1
ATOM 1878 N N . LYS A 1 239 ? -27.790 -19.536 55.787 1.00 47.19 239 LYS A N 1
ATOM 1879 C CA . LYS A 1 239 ? -27.478 -20.679 56.653 1.00 47.19 239 LYS A CA 1
ATOM 1880 C C . LYS A 1 239 ? -25.982 -20.680 56.985 1.00 47.19 239 LYS A C 1
ATOM 1882 O O . LYS A 1 239 ? -25.148 -20.893 56.112 1.00 47.19 239 LYS A O 1
ATOM 1887 N N . SER A 1 240 ? -25.682 -20.478 58.265 1.00 49.69 240 SER A N 1
ATOM 1888 C CA . SER A 1 240 ? -24.375 -20.706 58.884 1.00 49.69 240 SER A CA 1
ATOM 1889 C C . SER A 1 240 ? -23.969 -22.179 58.746 1.00 49.69 240 SER A C 1
ATOM 1891 O O . SER A 1 240 ? -24.707 -23.073 59.168 1.00 49.69 240 SER A O 1
ATOM 1893 N N . ALA A 1 241 ? -22.817 -22.430 58.121 1.00 45.44 241 ALA A N 1
ATOM 1894 C CA . ALA A 1 241 ? -22.196 -23.746 58.024 1.00 45.44 241 ALA A CA 1
ATOM 1895 C C . ALA A 1 241 ? -21.189 -23.932 59.171 1.00 45.44 241 ALA A C 1
ATOM 1897 O O . ALA A 1 241 ? -20.383 -23.051 59.460 1.00 45.44 241 ALA A O 1
ATOM 1898 N N . ALA A 1 242 ? -21.281 -25.089 59.826 1.00 57.72 242 ALA A N 1
ATOM 1899 C CA . ALA A 1 242 ? -20.534 -25.488 61.015 1.00 57.72 242 ALA A CA 1
ATOM 1900 C C . ALA A 1 242 ? -19.006 -25.604 60.795 1.00 57.72 242 ALA A C 1
ATOM 1902 O O . ALA A 1 242 ? -18.559 -25.838 59.668 1.00 57.72 242 ALA A O 1
ATOM 1903 N N . PRO A 1 243 ? -18.195 -25.504 61.868 1.00 54.66 243 PRO A N 1
ATOM 1904 C CA . PRO A 1 243 ? -16.742 -25.606 61.789 1.00 54.66 243 PRO A CA 1
ATOM 1905 C C . PRO A 1 243 ? -16.288 -27.057 61.567 1.00 54.66 243 PRO A C 1
ATOM 1907 O O . PRO A 1 243 ? -16.645 -27.965 62.317 1.00 54.66 243 PRO A O 1
ATOM 1910 N N . VAL A 1 244 ? -15.464 -27.267 60.540 1.00 58.38 244 VAL A N 1
ATOM 1911 C CA . VAL A 1 244 ? -14.793 -28.543 60.263 1.00 58.38 244 VAL A CA 1
ATOM 1912 C C . VAL A 1 244 ? -13.482 -28.584 61.051 1.00 58.38 244 VAL A C 1
ATOM 1914 O O . VAL A 1 244 ? -12.552 -27.836 60.758 1.00 58.38 244 VAL A O 1
ATOM 1917 N N . ASN A 1 245 ? -13.409 -29.464 62.053 1.00 54.34 245 ASN A N 1
ATOM 1918 C CA . ASN A 1 245 ? -12.171 -29.806 62.755 1.00 54.34 245 ASN A CA 1
ATOM 1919 C C . ASN A 1 245 ? -11.223 -30.541 61.795 1.00 54.34 245 ASN A C 1
ATOM 1921 O O . ASN A 1 245 ? -11.517 -31.651 61.352 1.00 54.34 245 ASN A O 1
ATOM 1925 N N . ALA A 1 246 ? -10.082 -29.927 61.487 1.00 51.19 246 ALA A N 1
ATOM 1926 C CA . ALA A 1 246 ? -9.019 -30.538 60.701 1.00 51.19 246 ALA A CA 1
ATOM 1927 C C . ALA A 1 246 ? -8.027 -31.253 61.631 1.00 51.19 246 ALA A C 1
ATOM 1929 O O . ALA A 1 246 ? -7.219 -30.627 62.315 1.00 51.19 246 ALA A O 1
ATOM 1930 N N . THR A 1 247 ? -8.103 -32.581 61.652 1.00 53.94 247 THR A N 1
ATOM 1931 C CA . THR A 1 247 ? -7.163 -33.467 62.342 1.00 53.94 247 THR A CA 1
ATOM 1932 C C . THR A 1 247 ? -5.851 -33.526 61.552 1.00 53.94 247 THR A C 1
ATOM 1934 O O . THR A 1 247 ? -5.824 -34.001 60.418 1.00 53.94 247 THR A O 1
ATOM 1937 N N . LEU A 1 248 ? -4.759 -33.028 62.138 1.00 53.94 248 LEU A N 1
ATOM 1938 C CA . LEU A 1 248 ? -3.400 -33.146 61.602 1.00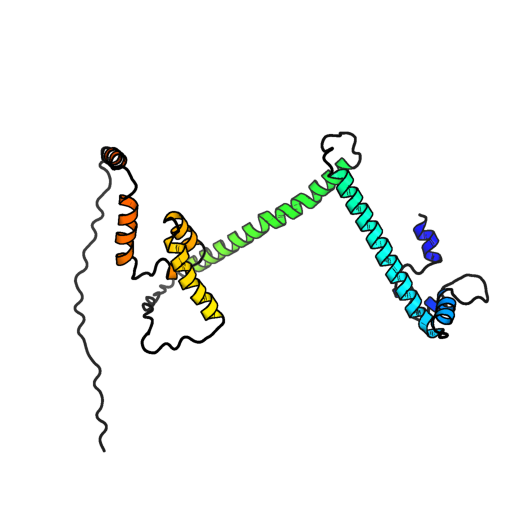 53.94 248 LEU A CA 1
ATOM 1939 C C . LEU A 1 248 ? -2.907 -34.599 61.734 1.00 53.94 248 LEU A C 1
ATOM 1941 O O . LEU A 1 248 ? -2.659 -35.067 62.843 1.00 53.94 248 LEU A O 1
ATOM 1945 N N . SER A 1 249 ? -2.696 -35.292 60.614 1.00 55.88 249 SER A N 1
ATOM 1946 C CA . SER A 1 249 ? -1.877 -36.511 60.552 1.00 55.88 249 SER A CA 1
ATOM 1947 C C . SER A 1 249 ? -0.579 -36.202 59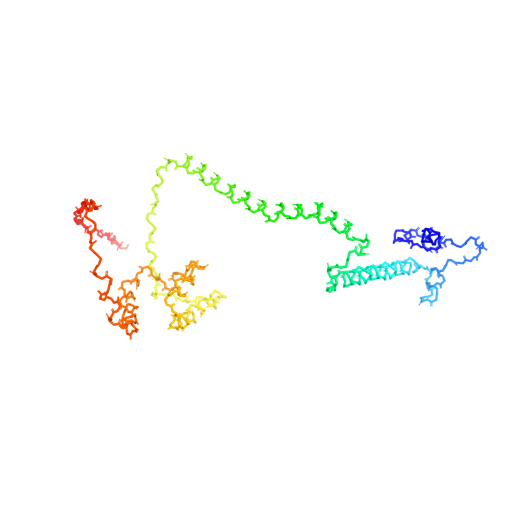.803 1.00 55.88 249 SER A C 1
ATOM 1949 O O . SER A 1 249 ? -0.598 -35.970 58.594 1.00 55.88 249 SER A O 1
ATOM 1951 N N . GLY A 1 250 ? 0.542 -36.150 60.525 1.00 56.00 250 GLY A N 1
ATOM 1952 C CA . GLY A 1 250 ? 1.878 -35.992 59.945 1.00 56.00 250 GLY A CA 1
ATOM 1953 C C . GLY A 1 250 ? 2.422 -37.315 59.380 1.00 56.00 250 GLY A C 1
ATOM 1954 O O . GLY A 1 250 ? 2.072 -38.378 59.895 1.00 56.00 250 GLY A O 1
ATOM 1955 N N . PRO A 1 251 ? 3.273 -37.284 58.340 1.00 62.00 251 PRO A N 1
ATOM 1956 C CA . PRO A 1 251 ? 3.904 -38.487 57.810 1.00 62.00 251 PRO A CA 1
ATOM 1957 C C . PRO A 1 251 ? 5.072 -38.939 58.700 1.00 62.00 251 PRO A C 1
ATOM 1959 O O . PRO A 1 251 ? 5.916 -38.141 59.109 1.00 62.00 251 PRO A O 1
ATOM 1962 N N . ALA A 1 252 ? 5.107 -40.241 58.981 1.00 57.47 252 ALA A N 1
ATOM 1963 C CA . ALA A 1 252 ? 6.201 -40.920 59.658 1.00 57.47 252 ALA A CA 1
ATOM 1964 C C . ALA A 1 252 ? 7.411 -41.068 58.718 1.00 57.47 252 ALA A C 1
ATOM 1966 O O . ALA A 1 252 ? 7.279 -41.553 57.594 1.00 57.47 252 ALA A O 1
ATOM 1967 N N . TYR A 1 253 ? 8.591 -40.669 59.193 1.00 59.31 253 TYR A N 1
ATOM 1968 C CA . TYR A 1 253 ? 9.873 -40.960 58.550 1.00 59.31 253 TYR A CA 1
ATOM 1969 C C . TYR A 1 253 ? 10.296 -42.408 58.851 1.00 59.31 253 TYR A C 1
ATOM 1971 O O . TYR A 1 253 ? 10.247 -42.803 60.019 1.00 59.31 253 TYR A O 1
ATOM 1979 N N . PRO A 1 254 ? 10.760 -43.196 57.865 1.00 66.31 254 PRO A N 1
ATOM 1980 C CA . PRO A 1 254 ? 11.434 -44.452 58.150 1.00 66.31 254 PRO A CA 1
ATOM 1981 C C . PRO A 1 254 ? 12.881 -44.194 58.589 1.00 66.31 254 PRO A C 1
ATOM 1983 O O . PRO A 1 254 ? 13.625 -43.441 57.959 1.00 66.31 254 PRO A O 1
ATOM 1986 N N . ALA A 1 255 ? 13.263 -44.846 59.685 1.00 57.03 255 ALA A N 1
ATOM 1987 C CA . ALA A 1 255 ? 14.633 -44.943 60.157 1.00 57.03 255 ALA A CA 1
ATOM 1988 C C . ALA A 1 255 ? 15.461 -45.789 59.177 1.00 57.03 255 ALA A C 1
ATOM 1990 O O . ALA A 1 255 ? 15.123 -46.941 58.906 1.00 57.03 255 ALA A O 1
ATOM 1991 N N . ALA A 1 256 ? 16.548 -45.219 58.658 1.00 54.34 256 ALA A N 1
ATOM 1992 C CA . ALA A 1 256 ? 17.581 -45.974 57.965 1.00 54.34 256 ALA A CA 1
ATOM 1993 C C . ALA A 1 256 ? 18.458 -46.671 59.015 1.00 54.34 256 ALA A C 1
ATOM 1995 O O . ALA A 1 256 ? 19.079 -46.014 59.851 1.00 54.34 256 ALA A O 1
ATOM 1996 N N . ALA A 1 257 ? 18.458 -48.001 58.984 1.00 61.81 257 ALA A N 1
ATOM 1997 C CA . ALA A 1 257 ? 19.335 -48.855 59.767 1.00 61.81 257 ALA A CA 1
ATOM 1998 C C . ALA A 1 257 ? 20.493 -49.352 58.885 1.00 61.81 257 ALA A C 1
ATOM 2000 O O . ALA A 1 257 ? 20.231 -49.806 57.776 1.00 61.81 257 ALA A O 1
ATOM 2001 N N . MET A 1 258 ? 21.700 -49.272 59.465 1.00 54.81 258 MET A N 1
ATOM 2002 C CA . MET A 1 258 ? 22.960 -49.992 59.183 1.00 54.81 258 MET A CA 1
ATOM 2003 C C . MET A 1 258 ? 23.527 -49.967 57.761 1.00 54.81 258 MET A C 1
ATOM 2005 O O . MET A 1 258 ? 22.991 -50.654 56.870 1.00 54.81 258 MET A O 1
#